Protein AF-A0A2H3ISK2-F1 (afdb_monomer)

Secondary structure (DSSP, 8-state):
----EEEEEEEEEES-GGG--TTPPPBSSSS-S-TTTTSSS-EEEEEEEEES-GGGS-SEEEEEEESS--TTS--TTTTT-SSEEEEEEE--TT--EEEEEEEEEEESS---SPPTT-SEE-S-TTTTS-SSEEEEEEEEEE-----------------SSTT-PPTT--------TTSHHHHS---

Foldseek 3Di:
DQQKAFLDKDKDWDPDPVPPDPQFAAEDPPPTAQLQPVFDATGMTIHTDMDSDLQSFFPDKEKDWAQDDDPVFDFSCHGRDDTTMGIDGHGDNPAQKGWRDKHKYKAQDADPDADPPFDDKYHFPCPPPDDITMIITTHIDGHPPPPPPDDDDDDDDDDPDPPDDDDPDDDDDPDPPVPVVVVPPDD

Radius of gyration: 24.5 Å; Cα contacts (8 Å, |Δi|>4): 334; chains: 1; bounding box: 69×45×55 Å

Mean predicted aligned error: 10.77 Å

Organism: Wolfiporia cocos (strain MD-104) (NCBI:txid742152)

Sequence (187 aa):
MKARFVSGIKVIYSNDARDRPREAVTEINDYGDDINKGFRGLHVWLVPQWTNNPRNAAVRFELAIQDVVNPAHWNLAKGAGGDFRYLFPMYNHGQTEKITNISLVRHLNEVSEVPTHYHGMTGDINKGRGGHHLYLIWTIEAVESSPLLYVSGFSVAYGTQPSHEPEGAVTEIHGNGDSINKLFNGK

Structure (mmCIF, N/CA/C/O backbone):
data_AF-A0A2H3ISK2-F1
#
_entry.id   AF-A0A2H3ISK2-F1
#
loop_
_atom_site.group_PDB
_atom_site.id
_atom_site.type_symbol
_atom_site.label_atom_id
_atom_site.label_alt_id
_atom_site.label_comp_id
_atom_site.label_asym_id
_atom_site.label_entity_id
_atom_site.label_seq_id
_atom_site.pdbx_PDB_ins_code
_atom_site.Cartn_x
_atom_site.Cartn_y
_atom_site.Cartn_z
_atom_site.occupancy
_atom_site.B_iso_or_equiv
_atom_site.auth_seq_id
_atom_site.auth_comp_id
_atom_site.auth_asym_id
_atom_site.auth_atom_id
_atom_site.pdbx_PDB_model_num
ATOM 1 N N . MET A 1 1 ? -20.323 8.199 14.500 1.00 44.22 1 MET A N 1
ATOM 2 C CA . MET A 1 1 ? -19.973 7.716 13.141 1.00 44.22 1 MET A CA 1
ATOM 3 C C . MET A 1 1 ? -19.683 6.224 13.235 1.00 44.22 1 MET A C 1
ATOM 5 O O . MET A 1 1 ? -19.117 5.827 14.242 1.00 44.22 1 MET A O 1
ATOM 9 N N . LYS A 1 2 ? -20.091 5.391 12.265 1.00 58.25 2 LYS A N 1
ATOM 10 C CA . LYS A 1 2 ? -19.655 3.980 12.241 1.00 58.25 2 LYS A CA 1
ATOM 11 C C . LYS A 1 2 ? -18.154 3.944 11.947 1.00 58.25 2 LYS A C 1
ATOM 13 O O . LYS A 1 2 ? -17.728 4.614 11.008 1.00 58.25 2 LYS A O 1
ATOM 18 N N . ALA A 1 3 ? -17.386 3.192 12.735 1.00 72.25 3 ALA A N 1
ATOM 19 C CA . ALA A 1 3 ? -15.976 2.953 12.448 1.00 72.25 3 ALA A CA 1
ATOM 20 C C . ALA A 1 3 ? -15.833 2.314 11.055 1.00 72.25 3 ALA A C 1
ATOM 22 O O . ALA A 1 3 ? -16.610 1.423 10.693 1.00 72.25 3 ALA A O 1
ATOM 23 N N . ARG A 1 4 ? -14.870 2.806 10.271 1.00 90.88 4 ARG A N 1
ATOM 24 C CA . ARG A 1 4 ? -14.596 2.360 8.903 1.00 90.88 4 ARG A CA 1
ATOM 25 C C . ARG A 1 4 ? -13.158 1.865 8.843 1.00 90.88 4 ARG A C 1
ATOM 27 O O . ARG A 1 4 ? -12.235 2.612 9.142 1.00 90.88 4 ARG A O 1
ATOM 34 N N . PHE A 1 5 ? -12.987 0.620 8.425 1.00 96.62 5 PHE A N 1
ATOM 35 C CA . PHE A 1 5 ? -11.697 -0.060 8.372 1.00 96.62 5 PHE A CA 1
ATOM 36 C C . PHE A 1 5 ? -11.316 -0.389 6.934 1.00 96.62 5 PHE A C 1
ATOM 38 O O . PHE A 1 5 ? -12.186 -0.572 6.076 1.00 96.62 5 PHE A O 1
ATOM 45 N N . VAL A 1 6 ? -10.022 -0.510 6.671 1.00 98.06 6 VAL A N 1
ATOM 46 C CA . VAL A 1 6 ? -9.510 -0.993 5.390 1.00 98.06 6 VAL A CA 1
ATOM 47 C C . VAL A 1 6 ? -9.704 -2.506 5.334 1.00 98.06 6 VAL A C 1
ATOM 49 O O . VAL A 1 6 ? -9.262 -3.234 6.219 1.00 98.06 6 VAL A O 1
ATOM 52 N N . SER A 1 7 ? -10.380 -2.995 4.298 1.00 97.88 7 SER A N 1
ATOM 53 C CA . SER A 1 7 ? -10.559 -4.430 4.040 1.00 97.88 7 SER A CA 1
ATOM 54 C C . SER A 1 7 ? -9.608 -4.965 2.981 1.00 97.88 7 SER A C 1
ATOM 56 O O . SER A 1 7 ? -9.400 -6.170 2.912 1.00 97.88 7 SER A O 1
ATOM 58 N N . GLY A 1 8 ? -9.037 -4.104 2.144 1.00 98.06 8 GLY A N 1
ATOM 59 C CA . GLY A 1 8 ? -8.203 -4.523 1.029 1.00 98.06 8 GLY A CA 1
ATOM 60 C C . GLY A 1 8 ? -7.791 -3.357 0.148 1.00 98.06 8 GLY A C 1
ATOM 61 O O . GLY A 1 8 ? -7.960 -2.192 0.512 1.00 98.06 8 GLY A O 1
ATOM 62 N N . ILE A 1 9 ? -7.246 -3.683 -1.020 1.00 98.19 9 ILE A N 1
ATOM 63 C CA . ILE A 1 9 ? -6.767 -2.715 -2.004 1.00 98.19 9 ILE A CA 1
ATOM 64 C C . ILE A 1 9 ? -7.212 -3.166 -3.392 1.00 98.19 9 ILE A C 1
ATOM 66 O O . ILE A 1 9 ? -7.021 -4.316 -3.784 1.00 98.19 9 ILE A O 1
ATOM 70 N N . LYS A 1 10 ? -7.760 -2.226 -4.158 1.00 98.25 10 LYS A N 1
ATOM 71 C CA . LYS A 1 10 ? -7.953 -2.355 -5.599 1.00 98.25 10 LYS A CA 1
ATOM 72 C C . LYS A 1 10 ? -6.750 -1.740 -6.313 1.00 98.25 10 LYS A C 1
ATOM 74 O O . LYS A 1 10 ? -6.344 -0.631 -5.983 1.00 98.25 10 LYS A O 1
ATOM 79 N N . VAL A 1 11 ? -6.211 -2.438 -7.306 1.00 98.50 11 VAL A N 1
ATOM 80 C CA . VAL A 1 11 ? -5.129 -1.925 -8.158 1.00 98.50 11 VAL A CA 1
ATOM 81 C C . VAL A 1 11 ? -5.729 -1.373 -9.447 1.00 98.50 11 VAL A C 1
ATOM 83 O O . VAL A 1 11 ? -6.578 -2.020 -10.061 1.00 98.50 11 VAL A O 1
ATOM 86 N N . ILE A 1 12 ? -5.302 -0.177 -9.845 1.00 98.50 12 ILE A N 1
ATOM 87 C CA . ILE A 1 12 ? -5.722 0.488 -11.081 1.00 98.50 12 ILE A CA 1
ATOM 88 C C . ILE A 1 12 ? -4.507 0.672 -11.983 1.00 98.50 12 ILE A C 1
ATOM 90 O O . ILE A 1 12 ? -3.454 1.101 -11.515 1.00 98.50 12 ILE A O 1
ATOM 94 N N . TYR A 1 13 ? -4.675 0.369 -13.270 1.00 98.50 13 TYR A N 1
ATOM 95 C CA . TYR A 1 13 ? -3.674 0.602 -14.306 1.00 98.50 13 TYR A CA 1
ATOM 96 C C . TYR A 1 13 ? -4.153 1.666 -15.290 1.00 98.50 13 TYR A C 1
ATOM 98 O O . TYR A 1 13 ? -5.317 1.631 -15.688 1.00 98.50 13 TYR A O 1
ATOM 106 N N . SER A 1 14 ? -3.255 2.538 -15.749 1.00 98.31 14 SER A N 1
ATOM 107 C CA . SER A 1 14 ? -3.504 3.378 -16.927 1.00 98.31 14 SER A CA 1
ATOM 108 C C . SER A 1 14 ? -2.235 3.626 -17.748 1.00 98.31 14 SER A C 1
ATOM 110 O O . SER A 1 14 ? -1.117 3.494 -17.256 1.00 98.31 14 SER A O 1
ATOM 112 N N . ASN A 1 15 ? -2.420 3.990 -19.017 1.00 97.88 15 ASN A N 1
ATOM 113 C CA . ASN A 1 15 ? -1.375 4.562 -19.865 1.00 97.88 15 ASN A CA 1
ATOM 114 C C . ASN A 1 15 ? -1.219 6.083 -19.672 1.00 97.88 15 ASN A C 1
ATOM 116 O O . ASN A 1 15 ? -0.279 6.654 -20.214 1.00 97.88 15 ASN A O 1
ATOM 120 N N . ASP A 1 16 ? -2.125 6.741 -18.942 1.00 97.44 16 ASP A N 1
ATOM 121 C CA . ASP A 1 16 ? -2.125 8.192 -18.740 1.00 97.44 16 ASP A CA 1
ATOM 122 C C . ASP A 1 16 ? -2.106 8.543 -17.246 1.00 97.44 16 ASP A C 1
ATOM 124 O O . ASP A 1 16 ? -2.974 8.123 -16.481 1.00 97.44 16 ASP A O 1
ATOM 128 N N . ALA A 1 17 ? -1.124 9.344 -16.826 1.00 96.19 17 ALA A N 1
ATOM 129 C CA . ALA A 1 17 ? -0.987 9.820 -15.450 1.00 96.19 17 ALA A CA 1
ATOM 130 C C . ALA A 1 17 ? -2.213 10.619 -14.967 1.00 96.19 17 ALA A C 1
ATOM 132 O O . ALA A 1 17 ? -2.473 10.689 -13.765 1.00 96.19 17 ALA A O 1
ATOM 133 N N . ARG A 1 18 ? -2.974 11.221 -15.891 1.00 97.00 18 ARG A N 1
ATOM 134 C CA . ARG A 1 18 ? -4.191 11.993 -15.595 1.00 97.00 18 ARG A CA 1
ATOM 135 C C . ARG A 1 18 ? -5.354 11.122 -15.125 1.00 97.00 18 ARG A C 1
ATOM 137 O O . ARG A 1 18 ? -6.271 11.649 -14.504 1.00 97.00 18 ARG A O 1
ATOM 144 N N . ASP A 1 19 ? -5.284 9.811 -15.345 1.00 97.62 19 ASP A N 1
ATOM 145 C CA . ASP A 1 19 ? -6.301 8.857 -14.894 1.00 97.62 19 ASP A CA 1
ATOM 146 C C . ASP A 1 19 ? -6.129 8.445 -13.425 1.00 97.62 19 ASP A C 1
ATOM 148 O O . ASP A 1 19 ? -6.847 7.564 -12.944 1.00 97.62 19 ASP A O 1
ATOM 152 N N . ARG A 1 20 ? -5.183 9.065 -12.700 1.00 97.94 20 ARG A N 1
ATOM 153 C CA . ARG A 1 20 ? -4.985 8.841 -11.266 1.00 97.94 20 ARG A CA 1
ATOM 154 C C . ARG A 1 20 ? -6.331 8.946 -10.528 1.00 97.94 20 ARG A C 1
ATOM 156 O O . ARG A 1 20 ? -6.907 10.038 -10.479 1.00 97.94 20 ARG A O 1
ATOM 163 N N . PRO A 1 21 ? -6.808 7.866 -9.879 1.00 98.19 21 PRO A N 1
ATOM 164 C CA . PRO A 1 21 ? -8.053 7.904 -9.121 1.00 98.19 21 PRO A CA 1
ATOM 165 C C . PRO A 1 21 ? -7.997 8.951 -8.008 1.00 98.19 21 PRO A C 1
ATOM 167 O O . PRO A 1 21 ? -6.980 9.099 -7.324 1.00 98.19 21 PRO A O 1
ATOM 170 N N . ARG A 1 22 ? -9.103 9.664 -7.779 1.00 97.56 22 ARG A N 1
ATOM 171 C CA . ARG A 1 22 ? -9.178 10.692 -6.728 1.00 97.56 22 ARG A CA 1
ATOM 172 C C . ARG A 1 22 ? -8.937 10.089 -5.344 1.00 97.56 22 ARG A C 1
ATOM 174 O O . ARG A 1 22 ? -8.306 10.709 -4.497 1.00 97.56 22 ARG A O 1
ATOM 181 N N . GLU A 1 23 ? -9.445 8.885 -5.146 1.00 97.19 23 GLU A N 1
ATOM 182 C CA . GLU A 1 23 ? -9.387 8.081 -3.932 1.00 97.19 23 GLU A CA 1
ATOM 183 C C . GLU A 1 23 ? -8.123 7.216 -3.815 1.00 97.19 23 GLU A C 1
ATOM 185 O O . GLU A 1 23 ? -8.059 6.362 -2.931 1.00 97.19 23 GLU A O 1
ATOM 190 N N . ALA A 1 24 ? -7.141 7.386 -4.707 1.00 98.44 24 ALA A N 1
ATOM 191 C CA . ALA A 1 24 ? -5.888 6.649 -4.626 1.00 98.44 24 ALA A CA 1
ATOM 192 C C . ALA A 1 24 ? -5.164 6.911 -3.294 1.00 98.44 24 ALA A C 1
ATOM 194 O O . ALA A 1 24 ? -5.196 8.023 -2.760 1.00 98.44 24 ALA A O 1
ATOM 195 N N . VAL A 1 25 ? -4.492 5.879 -2.782 1.00 98.56 25 VAL A N 1
ATOM 196 C CA . VAL A 1 25 ? -3.578 5.980 -1.642 1.00 98.56 25 VAL A CA 1
ATOM 197 C C . VAL A 1 25 ? -2.508 7.014 -1.969 1.00 98.56 25 VAL A C 1
ATOM 199 O O . VAL A 1 25 ? -1.848 6.913 -2.998 1.00 98.56 25 VAL A O 1
ATOM 202 N N . THR A 1 26 ? -2.337 7.993 -1.087 1.00 98.25 26 THR A N 1
ATOM 203 C CA . THR A 1 26 ? -1.373 9.080 -1.260 1.00 98.25 26 THR A CA 1
ATOM 204 C C . THR A 1 26 ? -0.013 8.725 -0.678 1.00 98.25 26 THR A C 1
ATOM 206 O O . THR A 1 26 ? 0.091 8.002 0.315 1.00 98.25 26 THR A O 1
ATOM 209 N N . GLU A 1 27 ? 1.029 9.279 -1.283 1.00 98.12 27 GLU A N 1
ATOM 210 C CA . GLU A 1 27 ? 2.401 9.218 -0.789 1.00 98.12 27 GLU A CA 1
ATOM 211 C C . GLU A 1 27 ? 2.693 10.449 0.084 1.00 98.12 27 GLU A C 1
ATOM 213 O O . GLU A 1 27 ? 2.233 11.543 -0.240 1.00 98.12 27 GLU A O 1
ATOM 218 N N . ILE A 1 28 ? 3.383 10.268 1.215 1.00 97.50 28 ILE A N 1
ATOM 219 C CA . ILE A 1 28 ? 3.476 11.304 2.262 1.00 97.50 28 ILE A CA 1
ATOM 220 C C . ILE A 1 28 ? 4.711 12.212 2.173 1.00 97.50 28 ILE A C 1
ATOM 222 O O . ILE A 1 28 ? 4.747 13.232 2.855 1.00 97.50 28 ILE A O 1
ATOM 226 N N . ASN A 1 29 ? 5.700 11.877 1.342 1.00 96.12 29 ASN A N 1
ATOM 227 C CA . ASN A 1 29 ? 6.945 12.635 1.178 1.00 96.12 29 ASN A CA 1
ATOM 228 C C . ASN A 1 29 ? 7.005 13.439 -0.136 1.00 96.12 29 ASN A C 1
ATOM 230 O O . ASN A 1 29 ? 8.079 13.901 -0.517 1.00 96.12 29 ASN A O 1
ATOM 234 N N . ASP A 1 30 ? 5.879 13.588 -0.840 1.00 95.31 30 ASP A N 1
ATOM 235 C CA . ASP A 1 30 ? 5.746 14.333 -2.104 1.00 95.31 30 ASP A CA 1
ATOM 236 C C . ASP A 1 30 ? 6.614 13.810 -3.274 1.00 95.31 30 ASP A C 1
ATOM 238 O O . ASP A 1 30 ? 6.835 14.471 -4.289 1.00 95.31 30 ASP A O 1
ATOM 242 N N . TYR A 1 31 ? 7.075 12.560 -3.199 1.00 96.69 31 TYR A N 1
ATOM 243 C CA . TYR A 1 31 ? 7.735 11.893 -4.322 1.00 96.69 31 TYR A CA 1
ATOM 244 C C . TYR A 1 31 ? 6.735 11.253 -5.288 1.00 96.69 31 TYR A C 1
ATOM 246 O O . TYR A 1 31 ? 7.105 10.931 -6.421 1.00 96.69 31 TYR A O 1
ATOM 254 N N . GLY A 1 32 ? 5.469 11.116 -4.898 1.00 97.00 32 GLY A N 1
ATOM 255 C CA . GLY A 1 32 ? 4.367 10.683 -5.754 1.00 97.00 32 GLY A CA 1
ATOM 256 C C . GLY A 1 32 ? 3.982 9.211 -5.595 1.00 97.00 32 GLY A C 1
ATOM 257 O O . GLY A 1 32 ? 4.798 8.345 -5.268 1.00 97.00 32 GLY A O 1
ATOM 258 N N . ASP A 1 33 ? 2.708 8.946 -5.871 1.00 98.06 33 ASP A N 1
ATOM 259 C CA . ASP A 1 33 ? 1.981 7.729 -5.494 1.00 98.06 33 ASP A CA 1
ATOM 260 C C . ASP A 1 33 ? 1.724 6.733 -6.632 1.00 98.06 33 ASP A C 1
ATOM 262 O O . ASP A 1 33 ? 1.196 5.647 -6.394 1.00 98.06 33 ASP A O 1
ATOM 266 N N . ASP A 1 34 ? 2.138 7.054 -7.858 1.00 98.50 34 ASP A N 1
ATOM 267 C CA . ASP A 1 34 ? 2.260 6.048 -8.910 1.00 98.50 34 ASP A CA 1
ATOM 268 C C . ASP A 1 34 ? 3.353 5.053 -8.503 1.00 98.50 34 ASP A C 1
ATOM 270 O O . ASP A 1 34 ? 4.529 5.412 -8.373 1.00 98.50 34 ASP A O 1
ATOM 274 N N . ILE A 1 35 ? 2.972 3.792 -8.293 1.00 98.25 35 ILE A N 1
ATOM 275 C CA . ILE A 1 35 ? 3.879 2.715 -7.883 1.00 98.25 35 ILE A CA 1
ATOM 276 C C . ILE A 1 35 ? 5.015 2.558 -8.902 1.00 98.25 35 ILE A C 1
ATOM 278 O O . ILE A 1 35 ? 6.167 2.344 -8.514 1.00 98.25 35 ILE A O 1
ATOM 282 N N . ASN A 1 36 ? 4.715 2.753 -10.189 1.00 97.88 36 ASN A N 1
ATOM 283 C CA . ASN A 1 36 ? 5.665 2.657 -11.291 1.00 97.88 36 ASN A CA 1
ATOM 284 C C . ASN A 1 36 ? 6.369 3.976 -11.638 1.00 97.88 36 ASN A C 1
ATOM 286 O O . ASN A 1 36 ? 7.128 4.013 -12.608 1.00 97.88 36 ASN A O 1
ATOM 290 N N . LYS A 1 37 ? 6.219 5.035 -10.834 1.00 97.06 37 LYS A N 1
ATOM 291 C CA . LYS A 1 37 ? 6.937 6.294 -11.061 1.00 97.06 37 LYS A CA 1
ATOM 292 C C . LYS A 1 37 ? 8.451 6.080 -11.127 1.00 97.06 37 LYS A C 1
ATOM 294 O O . LYS A 1 37 ? 9.035 5.454 -10.245 1.00 97.06 37 LYS A O 1
ATOM 299 N N . GLY A 1 38 ? 9.077 6.643 -12.161 1.00 95.00 38 GLY A N 1
ATOM 300 C CA . GLY A 1 38 ? 10.511 6.485 -12.437 1.00 95.00 38 GLY A CA 1
ATOM 301 C C . GLY A 1 38 ? 10.857 5.218 -13.224 1.00 95.00 38 GLY A C 1
ATOM 302 O O . GLY A 1 38 ? 12.018 5.004 -13.562 1.00 95.00 38 GLY A O 1
ATOM 303 N N . PHE A 1 39 ? 9.858 4.405 -13.565 1.00 94.88 39 PHE A N 1
ATOM 304 C CA . PHE A 1 39 ? 10.007 3.214 -14.387 1.00 94.88 39 PHE A CA 1
ATOM 305 C C . PHE A 1 39 ? 9.180 3.338 -15.671 1.00 94.88 39 PHE A C 1
ATOM 307 O O . PHE A 1 39 ? 8.352 4.233 -15.825 1.00 94.88 39 PHE A O 1
ATOM 314 N N . ARG A 1 40 ? 9.427 2.440 -16.628 1.00 91.75 40 ARG A N 1
ATOM 315 C CA . ARG A 1 40 ? 8.596 2.308 -17.835 1.00 91.75 40 ARG A CA 1
ATOM 316 C C . ARG A 1 40 ? 7.298 1.557 -17.499 1.00 91.75 40 ARG A C 1
ATOM 318 O O . ARG A 1 40 ? 7.172 1.005 -16.409 1.00 91.75 40 ARG A O 1
ATOM 325 N N . GLY A 1 41 ? 6.377 1.468 -18.456 1.00 94.75 41 GLY A N 1
ATOM 326 C CA . GLY A 1 41 ? 5.160 0.662 -18.331 1.00 94.75 41 GLY A CA 1
ATOM 327 C C . GLY A 1 41 ? 3.912 1.481 -18.035 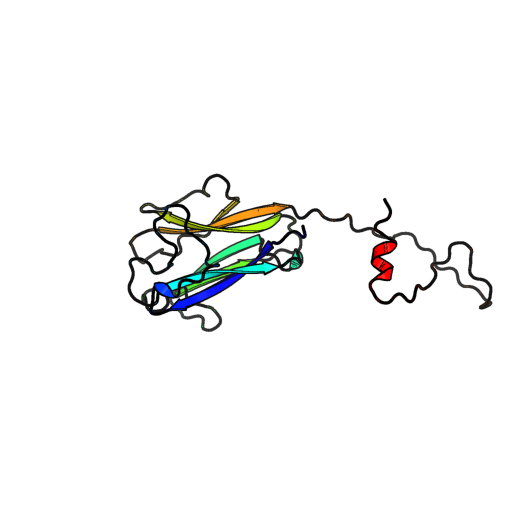1.00 94.75 41 GLY A C 1
ATOM 328 O O . GLY A 1 41 ? 3.848 2.657 -18.380 1.00 94.75 41 GLY A O 1
ATOM 329 N N . LEU A 1 42 ? 2.914 0.830 -17.433 1.00 98.19 42 LEU A N 1
ATOM 330 C CA . LEU A 1 42 ? 1.677 1.494 -17.031 1.00 98.19 42 LEU A CA 1
ATOM 331 C C . LEU A 1 42 ? 1.890 2.264 -15.731 1.00 98.19 42 LEU A C 1
ATOM 333 O O . LEU A 1 42 ? 2.653 1.821 -14.868 1.00 98.19 42 LEU A O 1
ATOM 337 N N . HIS A 1 43 ? 1.141 3.347 -15.567 1.00 98.56 43 HIS A N 1
ATOM 338 C CA . HIS A 1 43 ? 0.906 3.941 -14.262 1.00 98.56 43 HIS A CA 1
ATOM 339 C C . HIS A 1 43 ? 0.078 2.983 -13.411 1.00 98.56 43 HIS A C 1
ATOM 341 O O . HIS A 1 43 ? -0.863 2.352 -13.908 1.00 98.56 43 HIS A O 1
ATOM 347 N N . VAL A 1 44 ? 0.437 2.861 -12.137 1.00 98.62 44 VAL A N 1
ATOM 348 C CA . VAL A 1 44 ? -0.195 1.924 -11.209 1.00 98.62 44 VAL A CA 1
ATOM 349 C C . VAL A 1 44 ? -0.527 2.649 -9.916 1.00 98.62 44 VAL A C 1
ATOM 351 O O . VAL A 1 44 ? 0.368 3.156 -9.249 1.00 98.62 44 VAL A O 1
ATOM 354 N N . TRP A 1 45 ? -1.798 2.635 -9.521 1.00 98.81 45 TRP A N 1
ATOM 355 C CA . TRP A 1 45 ? -2.248 3.206 -8.250 1.00 98.81 45 TRP A CA 1
ATOM 356 C C . TRP A 1 45 ? -2.994 2.184 -7.407 1.00 98.81 45 TRP A C 1
ATOM 358 O O . TRP A 1 45 ? -3.637 1.262 -7.917 1.00 98.81 45 TRP A O 1
ATOM 368 N N . LEU A 1 46 ? -2.920 2.384 -6.096 1.00 98.81 46 LEU A N 1
ATOM 369 C CA . LEU A 1 46 ? -3.659 1.618 -5.103 1.00 98.81 46 LEU A CA 1
ATOM 370 C C . LEU A 1 46 ? -4.885 2.424 -4.682 1.00 98.81 46 LEU A C 1
ATOM 372 O O . LEU A 1 46 ? -4.767 3.610 -4.399 1.00 98.81 46 LEU A O 1
ATOM 376 N N . VAL A 1 47 ? -6.048 1.789 -4.606 1.00 98.62 47 VAL A N 1
ATOM 377 C CA . VAL A 1 47 ? -7.284 2.381 -4.084 1.00 98.62 47 VAL A CA 1
ATOM 378 C C . VAL A 1 47 ? -7.739 1.557 -2.877 1.00 98.62 47 VAL A C 1
ATOM 380 O O . VAL A 1 47 ? -7.972 0.353 -3.032 1.00 98.62 47 VAL A O 1
ATOM 383 N N . PRO A 1 48 ? -7.876 2.150 -1.677 1.00 98.19 48 PRO A N 1
ATOM 384 C CA . PRO A 1 48 ? -8.308 1.420 -0.495 1.00 98.19 48 PRO A CA 1
ATOM 385 C C . PRO A 1 48 ? -9.744 0.920 -0.663 1.00 98.19 48 PRO A C 1
ATOM 387 O O . PRO A 1 48 ? -10.649 1.658 -1.062 1.00 98.19 48 PRO A O 1
ATOM 390 N N . GLN A 1 49 ? -9.965 -0.338 -0.303 1.00 98.12 49 GLN A N 1
ATOM 391 C CA . GLN A 1 49 ? -11.293 -0.907 -0.120 1.00 98.12 49 GLN A CA 1
ATOM 392 C C . GLN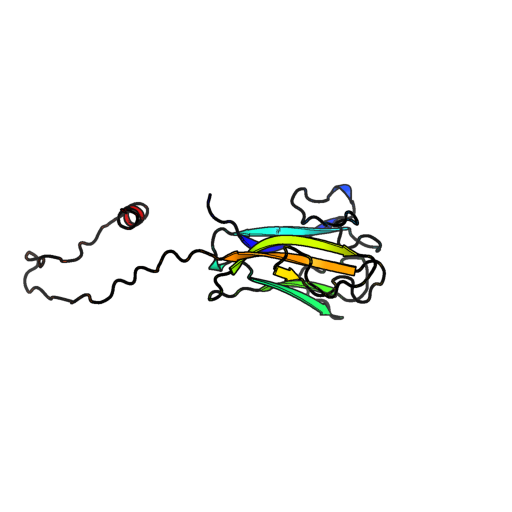 A 1 49 ? -11.644 -0.875 1.360 1.00 98.12 49 GLN A C 1
ATOM 394 O O . GLN A 1 49 ? -10.793 -1.094 2.220 1.00 98.12 49 GLN A O 1
ATOM 399 N N . TRP A 1 50 ? -12.909 -0.592 1.652 1.00 97.25 50 TRP A N 1
ATOM 400 C CA . TRP A 1 50 ? -13.348 -0.284 3.003 1.00 97.25 50 TRP A CA 1
ATOM 401 C C . TRP A 1 50 ? -14.497 -1.174 3.455 1.00 97.25 50 TRP A C 1
ATOM 403 O O . TRP A 1 50 ? -15.332 -1.592 2.655 1.00 97.25 50 TRP A O 1
ATOM 413 N N . THR A 1 51 ? -14.568 -1.402 4.761 1.00 95.38 51 THR A N 1
ATOM 414 C CA . THR A 1 51 ? -15.619 -2.166 5.427 1.00 95.38 51 THR A CA 1
ATOM 415 C C . THR A 1 51 ? -16.011 -1.499 6.741 1.00 95.38 51 THR A C 1
ATOM 417 O O . THR A 1 51 ? -15.188 -0.878 7.407 1.00 95.38 51 THR A O 1
ATOM 420 N N . ASN A 1 52 ? -17.266 -1.683 7.142 1.00 93.12 52 ASN A N 1
ATOM 421 C CA . ASN A 1 52 ? -17.733 -1.350 8.492 1.00 93.12 52 ASN A CA 1
ATOM 422 C C . ASN A 1 52 ? -17.861 -2.602 9.377 1.00 93.12 52 ASN A C 1
ATOM 424 O O . ASN A 1 52 ? -18.252 -2.496 10.533 1.00 93.12 52 ASN A O 1
ATOM 428 N N . ASN A 1 53 ? -17.587 -3.793 8.829 1.00 91.19 53 ASN A N 1
ATOM 429 C CA . ASN A 1 53 ? -17.529 -5.044 9.577 1.00 91.19 53 ASN A CA 1
ATOM 430 C C . ASN A 1 53 ? -16.067 -5.327 9.971 1.00 91.19 53 ASN A C 1
ATOM 432 O O . ASN A 1 53 ? -15.277 -5.656 9.078 1.00 91.19 53 ASN A O 1
ATOM 436 N N . PRO A 1 54 ? -15.715 -5.266 11.270 1.00 91.88 54 PRO A N 1
ATOM 437 C CA . PRO A 1 54 ? -14.364 -5.543 11.756 1.00 91.88 54 PRO A CA 1
ATOM 438 C C . PRO A 1 54 ? -13.825 -6.929 11.391 1.00 91.88 54 PRO A C 1
ATOM 440 O O . PRO A 1 54 ? -12.615 -7.106 11.280 1.00 91.88 54 PRO A O 1
ATOM 443 N N . ARG A 1 55 ? -14.697 -7.927 11.185 1.00 91.31 55 ARG A N 1
ATOM 444 C CA . ARG A 1 55 ? -14.273 -9.282 10.788 1.00 91.31 55 ARG A CA 1
ATOM 445 C C . ARG A 1 55 ? -13.693 -9.322 9.376 1.00 91.31 55 ARG A C 1
ATOM 447 O O . ARG A 1 55 ? -12.831 -10.143 9.104 1.00 91.31 55 ARG A O 1
ATOM 454 N N . ASN A 1 56 ? -14.124 -8.402 8.516 1.00 94.31 56 ASN A N 1
ATOM 455 C CA . ASN A 1 56 ? -13.644 -8.282 7.140 1.00 94.31 56 ASN A CA 1
ATOM 456 C C . ASN A 1 56 ? -12.506 -7.256 7.013 1.00 94.31 56 ASN A C 1
ATOM 458 O O . ASN A 1 56 ? -12.118 -6.908 5.900 1.00 94.31 56 ASN A O 1
ATOM 462 N N . ALA A 1 57 ? -12.039 -6.688 8.127 1.00 96.62 57 ALA A N 1
ATOM 463 C CA . ALA A 1 57 ? -11.004 -5.668 8.128 1.00 96.62 57 ALA A CA 1
ATOM 464 C C . ALA A 1 57 ? -9.611 -6.305 8.172 1.00 96.62 57 ALA A C 1
ATOM 466 O O . ALA A 1 57 ? -9.370 -7.263 8.914 1.00 96.62 57 ALA A O 1
ATOM 467 N N . ALA A 1 58 ? -8.700 -5.755 7.376 1.00 98.06 58 ALA A N 1
ATOM 468 C CA . ALA A 1 58 ? -7.312 -6.172 7.349 1.00 98.06 58 ALA A CA 1
ATOM 469 C C . ALA A 1 58 ? -6.604 -5.773 8.653 1.00 98.06 58 ALA A C 1
ATOM 471 O O . ALA A 1 58 ? -6.922 -4.757 9.279 1.00 98.06 58 ALA A O 1
ATOM 472 N N . VAL A 1 59 ? -5.630 -6.588 9.053 1.00 98.06 59 VAL A N 1
ATOM 473 C CA . VAL A 1 59 ? -4.771 -6.349 10.226 1.00 98.06 59 VAL A CA 1
ATOM 474 C C . VAL A 1 59 ? -3.332 -6.002 9.838 1.00 98.06 59 VAL A C 1
ATOM 476 O O . VAL A 1 59 ? -2.624 -5.363 10.607 1.00 98.06 59 VAL A O 1
ATOM 479 N N . ARG A 1 60 ? -2.901 -6.406 8.639 1.00 98.19 60 ARG A N 1
ATOM 480 C CA . ARG A 1 60 ? -1.624 -6.044 8.002 1.00 98.19 60 ARG A CA 1
ATOM 481 C C . ARG A 1 60 ? -1.701 -6.320 6.503 1.00 98.19 60 ARG A C 1
ATOM 483 O O . ARG A 1 60 ? -2.624 -7.001 6.053 1.00 98.19 60 ARG A O 1
ATOM 490 N N . PHE A 1 61 ? -0.712 -5.840 5.758 1.00 98.69 61 PHE A N 1
ATOM 491 C CA . PHE A 1 61 ? -0.494 -6.224 4.365 1.00 98.69 61 PHE A CA 1
ATOM 492 C C . PHE A 1 61 ? 0.812 -7.007 4.216 1.00 98.69 61 PHE A C 1
ATOM 494 O O . PHE A 1 61 ? 1.821 -6.653 4.823 1.00 98.69 61 PHE A O 1
ATOM 501 N N . GLU A 1 62 ? 0.798 -8.057 3.399 1.00 98.44 62 GLU A N 1
ATOM 502 C CA . GLU A 1 62 ? 2.000 -8.785 2.984 1.00 98.44 62 GLU A CA 1
ATOM 503 C C . GLU A 1 62 ? 2.383 -8.435 1.549 1.00 98.44 62 GLU A C 1
ATOM 505 O O . GLU A 1 62 ? 1.522 -8.306 0.680 1.00 98.44 62 GLU A O 1
ATOM 510 N N . LEU A 1 63 ? 3.687 -8.308 1.306 1.00 98.69 63 LEU A N 1
ATOM 511 C CA . LEU A 1 63 ? 4.267 -8.125 -0.019 1.00 98.69 63 LEU A CA 1
ATOM 512 C C . LEU A 1 63 ? 4.882 -9.447 -0.477 1.00 98.69 63 LEU A C 1
ATOM 514 O O . LEU A 1 63 ? 5.776 -9.968 0.188 1.00 98.69 63 LEU A O 1
ATOM 518 N N . ALA A 1 64 ? 4.458 -9.941 -1.638 1.00 98.50 64 ALA A N 1
ATOM 519 C CA . ALA A 1 64 ? 5.157 -11.011 -2.341 1.00 98.50 64 ALA A CA 1
ATOM 520 C C . ALA A 1 64 ? 5.857 -10.446 -3.575 1.00 98.50 64 ALA A C 1
ATOM 522 O O . ALA A 1 64 ? 5.249 -9.683 -4.328 1.00 98.50 64 ALA A O 1
ATOM 523 N N . ILE A 1 65 ? 7.108 -10.853 -3.790 1.00 98.50 65 ILE A N 1
ATOM 524 C CA . ILE A 1 65 ? 7.881 -10.611 -5.012 1.00 98.50 65 ILE A CA 1
ATOM 525 C C . ILE A 1 65 ? 8.320 -11.979 -5.533 1.00 98.50 65 ILE A C 1
ATOM 527 O O . ILE A 1 65 ? 8.859 -12.774 -4.765 1.00 98.50 65 ILE A O 1
ATOM 531 N N . GLN A 1 66 ? 8.041 -12.269 -6.802 1.00 98.00 66 GLN A N 1
ATOM 532 C CA . GLN A 1 66 ? 8.256 -13.585 -7.406 1.00 98.00 66 GLN A CA 1
ATOM 533 C C . GLN A 1 66 ? 8.520 -13.481 -8.913 1.00 98.00 66 GLN A C 1
ATOM 535 O O . GLN A 1 66 ? 7.995 -12.598 -9.589 1.00 98.00 66 GLN A O 1
ATOM 540 N N . ASP A 1 67 ? 9.289 -14.420 -9.447 1.00 97.38 67 ASP A N 1
ATOM 541 C CA . ASP A 1 67 ? 9.663 -14.525 -10.863 1.00 97.38 67 ASP A CA 1
ATOM 542 C C . ASP A 1 67 ? 8.570 -15.174 -11.734 1.00 97.38 67 ASP A C 1
ATOM 544 O O . ASP A 1 67 ? 8.506 -14.950 -12.943 1.00 97.38 67 ASP A O 1
ATOM 548 N N . VAL A 1 68 ? 7.659 -15.936 -11.125 1.00 97.38 68 VAL A N 1
ATOM 549 C CA . VAL A 1 68 ? 6.507 -16.548 -11.799 1.00 97.38 68 VAL A CA 1
ATOM 550 C C . VAL A 1 68 ? 5.268 -15.662 -11.676 1.00 97.38 68 VAL A C 1
ATOM 552 O O . VAL A 1 68 ? 4.915 -15.197 -10.593 1.00 97.38 68 VAL A O 1
ATOM 555 N N . VAL A 1 69 ? 4.546 -15.449 -12.777 1.00 96.88 69 VAL A N 1
ATOM 556 C CA . VAL A 1 69 ? 3.283 -14.696 -12.761 1.00 96.88 69 VAL A CA 1
ATOM 557 C C . VAL A 1 69 ? 2.201 -15.430 -11.961 1.00 96.88 69 VAL A C 1
ATOM 559 O O . VAL A 1 69 ? 2.017 -16.636 -12.102 1.00 96.88 69 VAL A O 1
ATOM 562 N N . ASN A 1 70 ? 1.430 -14.687 -11.168 1.00 96.62 70 ASN A N 1
ATOM 563 C CA . ASN A 1 70 ? 0.205 -15.167 -10.548 1.00 96.62 70 ASN A CA 1
ATOM 564 C C . ASN A 1 70 ? -0.989 -14.444 -11.196 1.00 96.62 70 ASN A C 1
ATOM 566 O O . ASN A 1 70 ? -1.244 -13.279 -10.880 1.00 96.62 70 ASN A O 1
ATOM 570 N N . PRO A 1 71 ? -1.729 -15.101 -12.106 1.00 95.06 71 PRO A N 1
ATOM 571 C CA . PRO A 1 71 ? -2.825 -14.467 -12.833 1.00 95.06 71 PRO A CA 1
ATOM 572 C C . PRO A 1 71 ? -4.042 -14.151 -11.949 1.00 95.06 71 PRO A C 1
ATOM 574 O O . PRO A 1 71 ? -4.907 -13.390 -12.374 1.00 95.06 71 PRO A O 1
ATOM 577 N N . ALA A 1 72 ? -4.119 -14.700 -10.731 1.00 96.25 72 ALA A N 1
ATOM 578 C CA . ALA A 1 72 ? -5.198 -14.407 -9.789 1.00 96.25 72 ALA A CA 1
ATOM 579 C C . ALA A 1 72 ? -5.040 -13.039 -9.100 1.00 96.25 72 ALA A C 1
ATOM 581 O O . ALA A 1 72 ? -5.957 -12.592 -8.406 1.00 96.25 72 ALA A O 1
ATOM 582 N N . HIS A 1 73 ? -3.890 -12.373 -9.260 1.00 96.56 73 HIS A N 1
ATOM 583 C CA . HIS A 1 73 ? -3.570 -11.141 -8.548 1.00 96.56 73 HIS A CA 1
ATOM 584 C C . HIS A 1 73 ? -3.048 -10.041 -9.471 1.00 96.56 73 HIS A C 1
ATOM 586 O O . HIS A 1 73 ? -2.490 -10.267 -10.544 1.00 96.56 73 HIS A O 1
ATOM 592 N N . TRP A 1 74 ? -3.235 -8.803 -9.022 1.00 97.81 74 TRP A N 1
ATOM 593 C CA . TRP A 1 74 ? -2.856 -7.615 -9.770 1.00 97.81 74 TRP A CA 1
ATOM 594 C C . TRP A 1 74 ? -1.376 -7.300 -9.554 1.00 97.81 74 TRP A C 1
ATOM 596 O O . TRP A 1 74 ? -0.978 -6.857 -8.480 1.00 97.81 74 TRP A O 1
ATOM 606 N N . ASN A 1 75 ? -0.558 -7.518 -10.585 1.00 98.19 75 ASN A N 1
ATOM 607 C CA . ASN A 1 75 ? 0.868 -7.195 -10.557 1.00 98.19 75 ASN A CA 1
ATOM 608 C C . ASN A 1 75 ? 1.092 -5.679 -10.424 1.00 98.19 75 ASN A C 1
ATOM 610 O O . ASN A 1 75 ? 0.696 -4.915 -11.307 1.00 98.19 75 ASN A O 1
ATOM 614 N N . LEU A 1 76 ? 1.791 -5.239 -9.381 1.00 98.31 76 LEU A N 1
ATOM 615 C CA . LEU A 1 76 ? 2.100 -3.820 -9.181 1.00 98.31 76 LEU A CA 1
ATOM 616 C C . LEU A 1 76 ? 3.188 -3.287 -10.125 1.00 98.31 76 LEU A C 1
ATOM 618 O O . LEU A 1 76 ? 3.372 -2.082 -10.230 1.00 98.31 76 LEU A O 1
ATOM 622 N N . ALA A 1 77 ? 3.884 -4.170 -10.844 1.00 97.75 77 ALA A N 1
ATOM 623 C CA . ALA A 1 77 ? 4.915 -3.834 -11.825 1.00 97.75 77 ALA A CA 1
ATOM 624 C C . ALA A 1 77 ? 4.417 -3.913 -13.276 1.00 97.75 77 ALA A C 1
ATOM 626 O O . ALA A 1 77 ? 5.198 -4.155 -14.200 1.00 97.75 77 ALA A O 1
ATOM 627 N N . LYS A 1 78 ? 3.104 -3.791 -13.505 1.00 98.00 78 LYS A N 1
ATOM 628 C CA . LYS A 1 78 ? 2.501 -4.035 -14.822 1.00 98.00 78 LYS A CA 1
ATOM 629 C C . LYS A 1 78 ? 3.148 -3.162 -15.909 1.00 98.00 78 LYS A C 1
ATOM 631 O O . LYS A 1 78 ? 3.084 -1.939 -15.872 1.00 98.00 78 LYS A O 1
ATOM 636 N N . GLY A 1 79 ? 3.763 -3.817 -16.894 1.00 96.25 79 GLY A N 1
ATOM 637 C CA . GLY A 1 79 ? 4.435 -3.161 -18.021 1.00 96.25 79 GLY A CA 1
ATOM 638 C C . GLY A 1 79 ? 5.835 -2.609 -17.721 1.00 96.25 79 GLY A C 1
ATOM 639 O O . GLY A 1 79 ? 6.500 -2.168 -18.652 1.00 96.25 79 GLY A O 1
ATOM 640 N N . ALA A 1 80 ? 6.301 -2.649 -16.469 1.00 95.31 80 ALA A N 1
ATOM 641 C CA . ALA A 1 80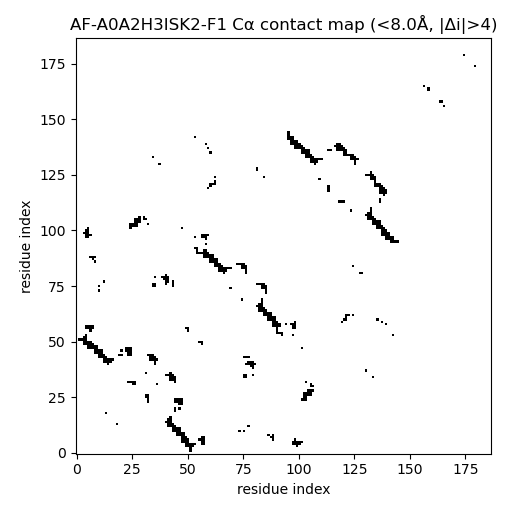 ? 7.617 -2.134 -16.083 1.00 95.31 80 ALA A CA 1
ATOM 642 C C . ALA A 1 80 ? 8.757 -3.157 -16.228 1.00 95.31 80 ALA A C 1
ATOM 644 O O . ALA A 1 80 ? 9.925 -2.774 -16.200 1.00 95.31 80 ALA A O 1
ATOM 645 N N . GLY A 1 81 ? 8.423 -4.441 -16.393 1.00 92.31 81 GLY A N 1
ATOM 646 C CA . GLY A 1 81 ? 9.388 -5.544 -16.387 1.00 92.31 81 GLY A CA 1
ATOM 647 C C . GLY A 1 81 ? 9.882 -5.912 -14.979 1.00 92.31 81 GLY A C 1
ATOM 648 O O . GLY A 1 81 ? 9.449 -5.332 -13.980 1.00 92.31 81 GLY A O 1
ATOM 649 N N . GLY A 1 82 ? 10.789 -6.891 -14.915 1.00 93.38 82 GLY A N 1
ATOM 650 C CA . GLY A 1 82 ? 11.286 -7.479 -13.663 1.00 93.38 82 GLY A CA 1
ATOM 651 C C . GLY A 1 82 ? 10.275 -8.404 -12.977 1.00 93.38 82 GLY A C 1
ATOM 652 O O . GLY A 1 82 ? 9.237 -8.735 -13.555 1.00 93.38 82 GLY A O 1
ATOM 653 N N . ASP A 1 83 ? 10.583 -8.796 -11.739 1.00 98.00 83 ASP A N 1
ATOM 654 C CA . ASP A 1 83 ? 9.764 -9.724 -10.951 1.00 98.00 83 ASP A CA 1
ATOM 655 C C . ASP A 1 83 ? 8.346 -9.199 -10.718 1.00 98.00 83 ASP A C 1
ATOM 657 O O . ASP A 1 83 ? 8.103 -8.001 -10.537 1.00 98.00 83 ASP A O 1
ATOM 661 N N . PHE A 1 84 ? 7.381 -10.102 -10.671 1.00 98.50 84 PHE A N 1
ATOM 662 C CA . PHE A 1 84 ? 6.008 -9.765 -10.340 1.00 98.50 84 PHE A CA 1
ATOM 663 C C . PHE A 1 84 ? 5.874 -9.479 -8.853 1.00 98.50 84 PHE A C 1
ATOM 665 O O . PHE A 1 84 ? 6.554 -10.092 -8.032 1.00 98.50 84 PHE A O 1
ATOM 672 N N . ARG A 1 85 ? 4.963 -8.575 -8.490 1.00 98.50 85 ARG A N 1
ATOM 673 C CA . ARG A 1 85 ? 4.695 -8.315 -7.077 1.00 98.50 85 ARG A CA 1
ATOM 674 C C . ARG A 1 85 ? 3.264 -7.966 -6.762 1.00 98.50 85 ARG A C 1
ATOM 676 O O . ARG A 1 85 ? 2.567 -7.349 -7.569 1.00 98.50 85 ARG A O 1
ATOM 683 N N . TYR A 1 86 ? 2.872 -8.350 -5.560 1.00 98.69 86 TYR A N 1
ATOM 684 C CA . TYR A 1 86 ? 1.488 -8.381 -5.125 1.00 98.69 86 TYR A CA 1
ATOM 685 C C . TYR A 1 86 ? 1.396 -7.961 -3.662 1.00 98.69 86 TYR A C 1
ATOM 687 O O . TYR A 1 86 ? 2.290 -8.261 -2.870 1.00 98.69 86 TYR A O 1
ATOM 695 N N . LEU A 1 87 ? 0.303 -7.281 -3.320 1.00 98.56 87 LEU A N 1
ATOM 696 C CA . LEU A 1 87 ? -0.047 -6.947 -1.945 1.00 98.56 87 LEU A CA 1
ATOM 697 C C . LEU A 1 87 ? -1.250 -7.775 -1.509 1.00 98.56 87 LEU A C 1
ATOM 699 O O . LEU A 1 87 ? -2.270 -7.803 -2.199 1.00 98.56 87 LEU A O 1
ATOM 703 N N . PHE A 1 88 ? -1.133 -8.397 -0.343 1.00 98.25 88 PHE A N 1
ATOM 704 C CA . PHE A 1 88 ? -2.159 -9.250 0.239 1.00 98.25 88 PHE A CA 1
ATOM 705 C C . PHE A 1 88 ? -2.688 -8.638 1.531 1.00 98.25 88 PHE A C 1
ATOM 707 O O . PHE A 1 88 ? -1.908 -8.470 2.470 1.00 98.25 88 PHE A O 1
ATOM 714 N N . PRO A 1 89 ? -3.986 -8.299 1.619 1.00 98.19 89 PRO A N 1
ATOM 715 C CA . PRO A 1 89 ? -4.588 -8.001 2.907 1.00 98.19 89 PRO A CA 1
ATOM 716 C C . PRO A 1 89 ? -4.638 -9.277 3.746 1.00 98.19 89 PRO A C 1
ATOM 718 O O . PRO A 1 89 ? -5.137 -10.311 3.302 1.00 98.19 89 PRO A O 1
ATOM 721 N N . MET A 1 90 ? -4.144 -9.189 4.975 1.00 98.19 90 MET A N 1
ATOM 722 C CA . MET A 1 90 ? -4.197 -10.284 5.935 1.00 98.19 90 MET A CA 1
ATOM 723 C C . MET A 1 90 ? -5.307 -10.031 6.943 1.00 98.19 90 MET A C 1
ATOM 725 O O . MET A 1 90 ? -5.476 -8.907 7.421 1.00 98.19 90 MET A O 1
ATOM 729 N N . TYR A 1 91 ? -6.022 -11.089 7.312 1.00 95.94 91 TYR A N 1
ATOM 730 C CA . TYR A 1 91 ? -7.153 -11.027 8.231 1.00 95.94 91 TYR A CA 1
ATOM 731 C C . TYR A 1 91 ? -6.882 -11.880 9.466 1.00 95.94 91 TYR A C 1
ATOM 733 O O . TYR A 1 91 ? -6.360 -12.989 9.373 1.00 95.94 91 TYR A O 1
ATOM 741 N N . ASN A 1 92 ? -7.277 -11.373 10.631 1.00 92.69 92 ASN A N 1
ATOM 742 C CA . ASN A 1 92 ? -7.288 -12.133 11.874 1.00 92.69 92 ASN A CA 1
ATOM 743 C C . ASN A 1 92 ? -8.538 -11.755 12.671 1.00 92.69 92 ASN A C 1
ATOM 745 O O . ASN A 1 92 ? -8.657 -10.626 13.148 1.00 92.69 92 ASN A O 1
ATOM 749 N N . HIS A 1 93 ? -9.481 -12.689 12.800 1.00 86.62 93 HIS A N 1
ATOM 750 C CA . HIS A 1 93 ? -10.760 -12.437 13.469 1.00 86.62 93 HIS A CA 1
ATOM 751 C C . HIS A 1 93 ? -10.622 -12.250 14.988 1.00 86.62 93 HIS A C 1
ATOM 753 O O . HIS A 1 93 ? -11.502 -11.640 15.586 1.00 86.62 93 HIS A O 1
ATOM 759 N N . GLY A 1 94 ? -9.552 -12.769 15.601 1.00 85.94 94 GLY A N 1
ATOM 760 C CA . GLY A 1 94 ? -9.297 -12.637 17.039 1.00 85.94 94 GLY A CA 1
ATOM 761 C C . GLY A 1 94 ? -8.561 -11.352 17.425 1.00 85.94 94 GLY A C 1
ATOM 762 O O . GLY A 1 94 ? -8.595 -10.955 18.583 1.00 85.94 94 GLY A O 1
ATOM 763 N N . GLN A 1 95 ? -7.912 -10.685 16.468 1.00 90.44 95 GLN A N 1
ATOM 764 C CA . GLN A 1 95 ? -7.221 -9.422 16.718 1.00 90.44 95 GLN A CA 1
ATOM 765 C C . GLN A 1 95 ? -8.235 -8.279 16.805 1.00 90.44 95 GLN A C 1
ATOM 767 O O . GLN A 1 95 ? -9.101 -8.158 15.938 1.00 90.44 95 GLN A O 1
ATOM 772 N N . THR A 1 96 ? -8.132 -7.437 17.827 1.00 91.19 96 THR A N 1
ATOM 773 C CA . THR A 1 96 ? -9.045 -6.303 18.036 1.00 91.19 96 THR A CA 1
ATOM 774 C C . THR A 1 96 ? -8.615 -5.069 17.256 1.00 91.19 96 THR A C 1
ATOM 776 O O . THR A 1 96 ? -9.464 -4.302 16.825 1.00 91.19 96 THR A O 1
ATOM 779 N N . GLU A 1 97 ? -7.323 -4.897 17.004 1.00 94.81 97 GLU A N 1
ATOM 780 C CA . GLU A 1 97 ? -6.804 -3.780 16.221 1.00 94.81 97 GLU A CA 1
ATOM 781 C C . GLU A 1 97 ? -6.995 -4.016 14.722 1.00 94.81 97 GLU A C 1
ATOM 783 O O . GLU A 1 97 ? -6.647 -5.081 14.197 1.00 94.81 97 GLU A O 1
ATOM 788 N N . LYS A 1 98 ? -7.558 -3.023 14.031 1.00 96.62 98 LYS A N 1
ATOM 789 C CA . LYS A 1 98 ? -7.848 -3.064 12.593 1.00 96.62 98 LYS A CA 1
ATOM 790 C C . LYS A 1 98 ? -7.265 -1.861 11.891 1.00 96.62 98 LYS A C 1
ATOM 792 O O . LYS A 1 98 ? -7.232 -0.774 12.458 1.00 96.62 98 LYS A O 1
ATOM 797 N N . ILE A 1 99 ? -6.859 -2.054 10.639 1.00 98.25 99 ILE A N 1
ATOM 798 C CA . ILE A 1 99 ? -6.327 -0.965 9.825 1.00 98.25 99 ILE A CA 1
ATOM 799 C C . ILE A 1 99 ? -7.420 0.070 9.562 1.00 98.25 99 ILE A C 1
ATOM 801 O O . ILE A 1 99 ? -8.485 -0.261 9.036 1.00 98.25 99 ILE A O 1
ATOM 805 N N . THR A 1 100 ? -7.132 1.330 9.877 1.00 97.25 100 THR A N 1
ATOM 806 C CA . THR A 1 100 ? -8.033 2.474 9.662 1.00 97.25 100 THR A CA 1
ATOM 807 C C . THR A 1 100 ? -7.550 3.416 8.576 1.00 97.25 100 THR A C 1
ATOM 809 O O . THR A 1 100 ? -8.356 4.123 7.975 1.00 97.25 100 THR A O 1
ATOM 812 N N . ASN A 1 101 ? -6.255 3.405 8.269 1.00 97.69 101 ASN A N 1
ATOM 813 C CA . ASN A 1 101 ? -5.690 4.213 7.202 1.00 97.69 101 ASN A CA 1
ATOM 814 C C . ASN A 1 101 ? -4.486 3.509 6.572 1.00 97.69 101 ASN A C 1
ATOM 816 O O . ASN A 1 101 ? -3.784 2.751 7.242 1.00 97.69 101 ASN A O 1
ATOM 820 N N . ILE A 1 102 ? -4.257 3.778 5.289 1.00 98.56 102 ILE A N 1
ATOM 821 C CA . ILE A 1 102 ? -3.073 3.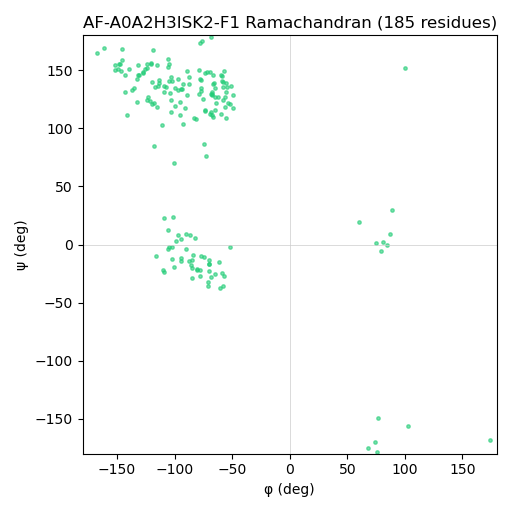351 4.551 1.00 98.56 102 ILE A CA 1
ATOM 822 C C . ILE A 1 102 ? -2.488 4.536 3.787 1.00 98.56 102 ILE A C 1
ATOM 824 O O . ILE A 1 102 ? -3.210 5.405 3.302 1.00 98.56 102 ILE A O 1
ATOM 828 N N . SER A 1 103 ? -1.171 4.570 3.659 1.00 98.69 103 SER A N 1
ATOM 829 C CA . SER A 1 103 ? -0.445 5.575 2.882 1.00 98.69 103 SER A CA 1
ATOM 830 C C . SER A 1 103 ? 0.789 4.944 2.245 1.00 98.69 103 SER A C 1
ATOM 832 O O . SER A 1 103 ? 1.153 3.811 2.568 1.00 98.69 103 SER A O 1
ATOM 834 N N . LEU A 1 104 ? 1.418 5.653 1.316 1.00 98.75 104 LEU A N 1
ATOM 835 C CA . LEU A 1 104 ? 2.703 5.264 0.748 1.00 98.75 104 LEU A CA 1
ATOM 836 C C . LEU A 1 104 ? 3.81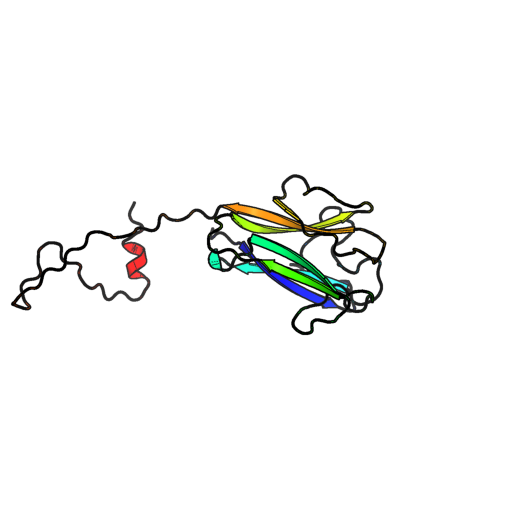9 6.114 1.355 1.00 98.75 104 LEU A C 1
ATOM 838 O O . LEU A 1 104 ? 3.646 7.310 1.583 1.00 98.75 104 LEU A O 1
ATOM 842 N N . VAL A 1 105 ? 4.978 5.500 1.561 1.00 98.25 105 VAL A N 1
ATOM 843 C CA . VAL A 1 105 ? 6.236 6.210 1.803 1.00 98.25 105 VAL A CA 1
ATOM 844 C C . VAL A 1 105 ? 7.192 5.870 0.694 1.00 98.25 105 VAL A C 1
ATOM 846 O O . VAL A 1 105 ? 7.522 4.701 0.485 1.00 98.25 105 VAL A O 1
ATOM 849 N N . ARG A 1 106 ? 7.644 6.904 -0.007 1.00 98.31 106 ARG A N 1
ATOM 850 C CA . ARG A 1 106 ? 8.686 6.805 -1.017 1.00 98.31 106 ARG A CA 1
ATOM 851 C C . ARG A 1 106 ? 9.910 7.576 -0.550 1.00 98.31 106 ARG A C 1
ATOM 853 O O . ARG A 1 106 ? 9.794 8.679 -0.018 1.00 98.31 106 ARG A O 1
ATOM 860 N N . HIS A 1 107 ? 11.086 6.990 -0.732 1.00 96.94 107 HIS A N 1
ATOM 861 C CA . HIS A 1 107 ? 12.328 7.587 -0.256 1.00 96.94 107 HIS A CA 1
ATOM 862 C C . HIS A 1 107 ? 13.531 7.168 -1.113 1.00 96.94 107 HIS A C 1
ATOM 864 O O . HIS A 1 107 ? 13.509 6.123 -1.763 1.00 96.94 107 HIS A O 1
ATOM 870 N N . LEU A 1 108 ? 14.576 8.001 -1.139 1.00 95.94 108 LEU A N 1
ATOM 871 C CA . LEU A 1 108 ? 15.813 7.729 -1.887 1.00 95.94 108 LEU A CA 1
ATOM 872 C C . LEU A 1 108 ? 16.642 6.604 -1.260 1.00 95.94 108 LEU A C 1
ATOM 874 O O . LEU A 1 108 ? 17.254 5.822 -1.975 1.00 95.94 108 LEU A O 1
ATOM 878 N N . ASN A 1 109 ? 16.634 6.536 0.068 1.00 96.00 109 ASN A N 1
ATOM 879 C CA . ASN A 1 109 ? 17.304 5.503 0.854 1.00 96.00 109 ASN A CA 1
ATOM 880 C C . ASN A 1 109 ? 16.282 4.506 1.399 1.00 96.00 109 ASN A C 1
ATOM 882 O O . ASN A 1 109 ? 15.120 4.871 1.600 1.00 96.00 109 ASN A O 1
ATOM 886 N N . GLU A 1 110 ? 16.737 3.288 1.679 1.00 95.75 110 GLU A N 1
ATOM 887 C CA . GLU A 1 110 ? 15.933 2.259 2.331 1.00 95.75 110 GLU A CA 1
ATOM 888 C C . GLU A 1 110 ? 15.371 2.770 3.666 1.00 95.75 110 GLU A C 1
ATOM 890 O O . GLU A 1 110 ? 16.050 3.463 4.427 1.00 95.75 110 GLU A O 1
ATOM 895 N N . VAL A 1 111 ? 14.114 2.431 3.936 1.00 94.62 111 VAL A N 1
ATOM 896 C CA . VAL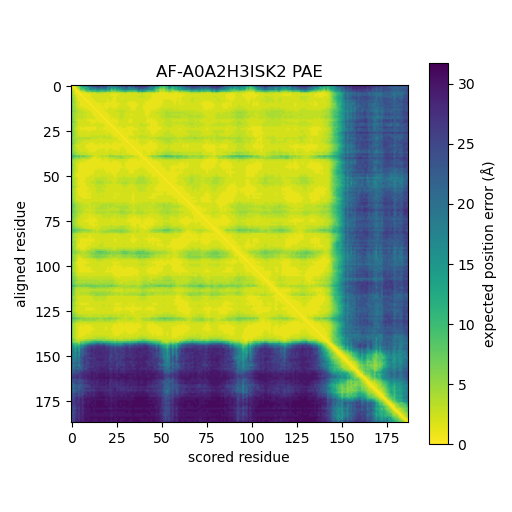 A 1 111 ? 13.441 2.696 5.207 1.00 94.62 111 VAL A CA 1
ATOM 897 C C . VAL A 1 111 ? 13.398 1.387 5.987 1.00 94.62 111 VAL A C 1
ATOM 899 O O . VAL A 1 111 ? 12.748 0.430 5.570 1.00 94.62 111 VAL A O 1
ATOM 902 N N . SER A 1 112 ? 14.114 1.341 7.110 1.00 92.38 112 SER A N 1
ATOM 903 C CA . SER A 1 112 ? 14.223 0.152 7.965 1.00 92.38 112 SER A CA 1
ATOM 904 C C . SER A 1 112 ? 13.225 0.131 9.122 1.00 92.38 112 SER A C 1
ATOM 906 O O . SER A 1 112 ? 13.032 -0.911 9.743 1.00 92.38 112 SER A O 1
ATOM 908 N N . GLU A 1 113 ? 12.587 1.264 9.418 1.00 95.44 113 GLU A N 1
ATOM 909 C CA . GLU A 1 113 ? 11.678 1.425 10.552 1.00 95.44 113 GLU A CA 1
ATOM 910 C C . GLU A 1 113 ? 10.334 1.994 10.109 1.00 95.44 113 GLU A C 1
ATOM 912 O O . GLU A 1 113 ? 10.247 2.780 9.165 1.00 95.44 113 GLU A O 1
ATOM 917 N N . VAL A 1 114 ? 9.276 1.607 10.821 1.00 96.62 114 VAL A N 1
ATOM 918 C CA . VAL A 1 114 ? 7.939 2.158 10.595 1.00 96.62 114 VAL A CA 1
ATOM 919 C C . VAL A 1 114 ? 7.977 3.668 10.878 1.00 96.62 114 VAL A C 1
ATOM 921 O O . VAL A 1 114 ? 8.408 4.059 11.964 1.00 96.62 114 VAL A O 1
ATOM 924 N N . PRO A 1 115 ? 7.519 4.527 9.948 1.00 95.25 115 PRO A N 1
ATOM 925 C CA . PRO A 1 115 ? 7.496 5.970 10.161 1.00 95.25 115 PRO A CA 1
ATOM 926 C C . PRO A 1 115 ? 6.688 6.370 11.399 1.00 95.25 115 PRO A C 1
ATOM 928 O O . PRO A 1 115 ? 5.686 5.735 11.739 1.00 95.25 115 PRO A O 1
ATOM 931 N N . THR A 1 116 ? 7.081 7.473 12.037 1.00 95.00 116 THR A N 1
ATOM 932 C CA . THR A 1 116 ? 6.379 8.025 13.202 1.00 95.00 116 THR A CA 1
ATOM 933 C C . THR A 1 116 ? 4.880 8.171 12.924 1.00 95.00 116 THR A C 1
ATOM 935 O O . THR A 1 116 ? 4.487 8.652 11.863 1.00 95.00 116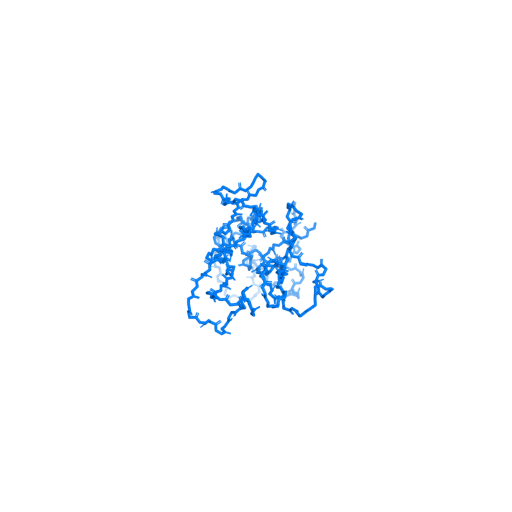 THR A O 1
ATOM 938 N N . HIS A 1 117 ? 4.051 7.787 13.901 1.00 94.62 117 HIS A N 1
ATOM 939 C CA . HIS A 1 117 ? 2.578 7.776 13.848 1.00 94.62 117 HIS A CA 1
ATOM 940 C C . HIS A 1 117 ? 1.935 6.649 13.023 1.00 94.62 117 HIS A C 1
ATOM 942 O O . HIS A 1 117 ? 0.707 6.565 12.976 1.00 94.62 117 H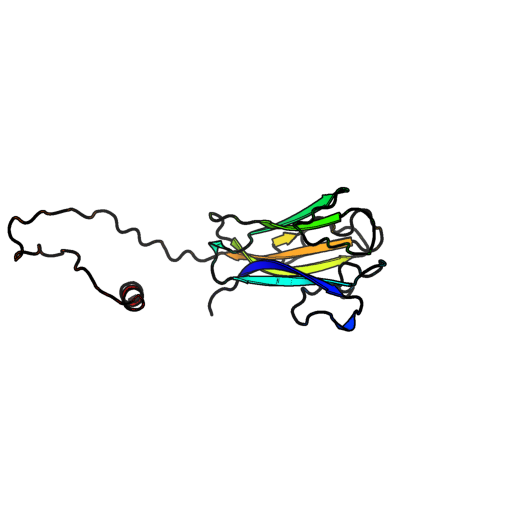IS A O 1
ATOM 948 N N . TYR A 1 118 ? 2.725 5.749 12.439 1.00 97.94 118 TYR A N 1
ATOM 949 C CA . TYR A 1 118 ? 2.232 4.531 11.799 1.00 97.94 118 TYR A CA 1
ATOM 950 C C . TYR A 1 118 ? 2.528 3.302 12.659 1.00 97.94 118 TYR A C 1
ATOM 952 O O . TYR A 1 118 ? 3.376 3.325 13.546 1.00 97.94 118 TYR A O 1
ATOM 960 N N . HIS A 1 119 ? 1.790 2.224 12.404 1.00 98.06 119 HIS A N 1
ATOM 961 C CA . HIS A 1 119 ? 1.814 1.006 13.219 1.00 98.06 119 HIS A CA 1
ATOM 962 C C . HIS A 1 119 ? 2.331 -0.216 12.452 1.00 98.06 119 HIS A C 1
ATOM 964 O O . HIS A 1 119 ? 2.579 -1.264 13.043 1.00 98.06 119 HIS A O 1
ATOM 970 N N . GLY A 1 120 ? 2.505 -0.102 11.136 1.00 98.25 120 GLY A N 1
ATOM 971 C CA . GLY A 1 120 ? 3.137 -1.141 10.339 1.00 98.25 120 GLY A CA 1
ATOM 972 C C . GLY A 1 120 ? 3.490 -0.677 8.935 1.00 98.25 120 GLY A C 1
ATOM 973 O O . GLY A 1 120 ? 3.027 0.371 8.473 1.00 98.25 120 GLY A O 1
ATOM 974 N N . MET A 1 121 ? 4.335 -1.471 8.280 1.00 98.50 121 MET A N 1
ATOM 975 C CA . MET A 1 121 ? 4.795 -1.248 6.915 1.00 98.50 121 MET A CA 1
ATOM 976 C C . MET A 1 121 ? 5.058 -2.570 6.187 1.00 98.50 121 MET A C 1
ATOM 978 O O . MET A 1 121 ? 5.334 -3.592 6.819 1.00 98.50 121 MET A O 1
ATOM 982 N N . THR A 1 122 ? 4.985 -2.558 4.858 1.00 98.69 122 THR A N 1
ATOM 983 C CA . THR A 1 122 ? 5.466 -3.669 4.022 1.00 98.69 122 THR A CA 1
ATOM 984 C C . THR A 1 122 ? 6.992 -3.664 3.919 1.00 98.69 122 THR A C 1
ATOM 986 O O . THR A 1 122 ? 7.649 -2.721 4.346 1.00 98.69 122 THR A O 1
ATOM 989 N N . GLY A 1 123 ? 7.567 -4.682 3.271 1.00 98.31 123 GLY A N 1
ATOM 990 C CA . GLY A 1 123 ? 8.900 -4.542 2.676 1.00 98.31 123 GLY A CA 1
ATOM 991 C C . GLY A 1 123 ? 8.902 -3.574 1.481 1.00 98.31 123 GLY A C 1
ATOM 992 O O . GLY A 1 123 ? 7.851 -3.057 1.089 1.00 98.31 123 GLY A O 1
ATOM 993 N N . ASP A 1 124 ? 10.079 -3.365 0.887 1.00 98.38 124 ASP A N 1
ATOM 994 C CA . ASP A 1 124 ? 10.253 -2.487 -0.276 1.00 98.38 124 ASP A CA 1
ATOM 995 C C . ASP A 1 124 ? 9.591 -3.070 -1.538 1.00 98.38 124 ASP A C 1
ATOM 997 O O . ASP A 1 124 ? 10.041 -4.063 -2.113 1.00 98.38 124 ASP A O 1
ATOM 1001 N N . ILE A 1 125 ? 8.529 -2.412 -1.998 1.00 98.44 125 ILE A N 1
ATOM 1002 C CA . ILE A 1 125 ? 7.761 -2.741 -3.206 1.00 98.44 125 ILE A CA 1
ATOM 1003 C C . ILE A 1 125 ? 8.617 -2.573 -4.475 1.00 98.44 125 ILE A C 1
ATOM 1005 O O . ILE A 1 125 ? 8.356 -3.219 -5.497 1.00 98.44 125 ILE A O 1
ATOM 1009 N N . ASN A 1 126 ? 9.651 -1.728 -4.433 1.00 97.69 126 ASN A N 1
ATOM 1010 C CA . ASN A 1 126 ? 10.582 -1.514 -5.542 1.00 97.69 126 ASN A CA 1
ATOM 1011 C C . ASN A 1 126 ? 11.869 -2.334 -5.435 1.00 97.69 126 ASN A C 1
ATOM 1013 O O . ASN A 1 126 ? 12.761 -2.161 -6.273 1.00 97.69 126 ASN A O 1
ATOM 1017 N N . LYS A 1 127 ? 11.955 -3.268 -4.480 1.00 97.38 127 LYS A N 1
ATOM 1018 C CA . LYS A 1 127 ? 13.125 -4.132 -4.321 1.00 97.38 127 LYS A CA 1
ATOM 1019 C C . LYS A 1 127 ? 13.522 -4.769 -5.657 1.00 97.38 127 LYS A C 1
ATOM 1021 O O . LYS A 1 127 ? 12.694 -5.340 -6.363 1.00 97.38 127 LYS A O 1
ATOM 1026 N N . GLY A 1 128 ? 14.803 -4.646 -6.004 1.00 95.31 128 GLY A N 1
ATOM 1027 C CA . GLY A 1 128 ? 15.375 -5.217 -7.229 1.00 95.31 128 GLY A CA 1
ATOM 1028 C C . GLY A 1 128 ? 15.154 -4.408 -8.514 1.00 95.31 128 GLY A C 1
ATOM 1029 O O . GLY A 1 128 ? 15.607 -4.841 -9.569 1.00 95.31 128 GLY A O 1
ATOM 1030 N N . ARG A 1 129 ? 14.507 -3.233 -8.465 1.00 94.88 129 ARG A N 1
ATOM 1031 C CA . ARG A 1 129 ? 14.332 -2.356 -9.647 1.00 94.88 129 ARG A CA 1
ATOM 1032 C C . ARG A 1 129 ? 15.266 -1.158 -9.719 1.00 94.88 129 ARG A C 1
ATOM 1034 O O . ARG A 1 129 ? 15.317 -0.505 -10.760 1.00 94.88 129 ARG A O 1
ATOM 1041 N N . GLY A 1 130 ? 15.965 -0.858 -8.627 1.00 91.88 130 GLY A N 1
ATOM 1042 C CA . GLY A 1 130 ? 16.667 0.412 -8.460 1.00 91.88 130 GLY A CA 1
ATOM 1043 C C . GLY A 1 130 ? 15.703 1.598 -8.328 1.00 91.88 130 GLY A C 1
ATOM 1044 O O . GLY A 1 130 ? 14.485 1.430 -8.289 1.00 91.88 130 GLY A O 1
ATOM 1045 N N . GLY A 1 131 ? 16.252 2.811 -8.265 1.00 94.25 131 GLY A N 1
ATOM 1046 C CA . GLY A 1 131 ? 15.470 4.029 -8.036 1.00 94.25 131 GLY A CA 1
ATOM 1047 C C . GLY A 1 131 ? 15.051 4.193 -6.572 1.00 94.25 131 GLY A C 1
ATOM 1048 O O . GLY A 1 131 ? 15.778 3.789 -5.673 1.00 94.25 131 GLY A O 1
ATOM 1049 N N . HIS A 1 132 ? 13.898 4.828 -6.338 1.00 97.00 132 HIS A N 1
ATOM 1050 C CA . HIS A 1 132 ? 13.402 5.092 -4.983 1.00 97.00 132 HIS A CA 1
ATOM 1051 C C . HIS A 1 132 ? 12.783 3.833 -4.371 1.00 97.00 132 HIS A C 1
ATOM 1053 O O . HIS A 1 132 ? 12.015 3.125 -5.032 1.00 97.00 132 HIS A O 1
ATOM 1059 N N . HIS A 1 133 ? 13.004 3.649 -3.076 1.00 98.06 133 HIS A N 1
ATOM 1060 C CA . HIS A 1 133 ? 12.312 2.657 -2.264 1.00 98.06 133 HIS A CA 1
ATOM 1061 C C . HIS A 1 133 ? 10.861 3.077 -2.030 1.00 98.06 133 HIS A C 1
ATOM 1063 O O . HIS A 1 133 ? 10.555 4.275 -1.985 1.00 98.06 133 HIS A O 1
ATOM 1069 N N . LEU A 1 134 ? 9.960 2.102 -1.916 1.00 98.56 134 LEU A N 1
ATOM 1070 C CA . LEU A 1 134 ? 8.532 2.357 -1.746 1.00 98.56 134 LEU A CA 1
ATOM 1071 C C . LEU A 1 134 ? 7.888 1.344 -0.806 1.00 98.56 134 LEU A C 1
ATOM 1073 O O . LEU A 1 134 ? 8.008 0.140 -1.009 1.00 98.56 134 LEU A O 1
ATOM 1077 N N . TYR A 1 135 ? 7.118 1.838 0.155 1.00 98.75 135 TYR A N 1
ATOM 1078 C CA . TYR A 1 135 ? 6.483 1.030 1.190 1.00 98.75 135 TYR A CA 1
ATOM 1079 C C . TYR A 1 135 ? 5.014 1.415 1.321 1.00 98.75 135 TYR A C 1
ATOM 1081 O O . TYR A 1 135 ? 4.672 2.596 1.231 1.00 98.75 135 TYR A O 1
ATOM 1089 N N . LEU A 1 136 ? 4.147 0.431 1.565 1.00 98.81 136 LEU A N 1
ATOM 1090 C CA . LEU A 1 136 ? 2.801 0.688 2.067 1.00 98.81 136 LEU A CA 1
ATOM 1091 C C . LEU A 1 136 ? 2.861 0.704 3.593 1.00 98.81 136 LEU A C 1
ATOM 1093 O O . LEU A 1 136 ? 3.355 -0.247 4.194 1.00 98.81 136 LEU A O 1
ATOM 1097 N N . ILE A 1 137 ? 2.333 1.758 4.204 1.00 98.75 137 ILE A N 1
ATOM 1098 C CA . ILE A 1 137 ? 2.281 1.952 5.656 1.00 98.75 137 ILE A CA 1
ATOM 1099 C C . ILE A 1 137 ? 0.837 2.089 6.124 1.00 98.75 137 ILE A C 1
ATOM 1101 O O . ILE A 1 137 ? -0.038 2.453 5.334 1.00 98.75 137 ILE A O 1
ATOM 1105 N N . TRP A 1 138 ? 0.571 1.797 7.396 1.00 98.69 138 TRP A N 1
ATOM 1106 C CA . TRP A 1 138 ? -0.793 1.840 7.923 1.00 98.69 138 TRP A CA 1
ATOM 1107 C C . TRP A 1 138 ? -0.900 2.261 9.385 1.00 98.69 138 TRP A C 1
ATOM 1109 O O . TRP A 1 138 ? 0.023 2.083 10.181 1.00 98.69 138 TRP A O 1
ATOM 1119 N N . THR A 1 139 ? -2.068 2.797 9.740 1.00 98.25 139 THR A N 1
ATOM 1120 C CA . THR A 1 139 ? -2.491 3.024 11.126 1.00 98.25 139 THR A CA 1
ATOM 1121 C C . THR A 1 139 ? -3.548 2.010 11.527 1.00 98.25 139 THR A C 1
ATOM 1123 O O . THR A 1 139 ? -4.289 1.512 10.675 1.00 98.25 139 THR A O 1
ATOM 1126 N N . ILE A 1 140 ? -3.631 1.716 12.822 1.00 97.00 140 ILE A N 1
ATOM 1127 C CA . ILE A 1 140 ? -4.641 0.821 13.382 1.00 97.00 140 ILE A CA 1
ATOM 1128 C C . ILE A 1 140 ? -5.432 1.528 14.478 1.00 97.00 140 ILE A C 1
ATOM 1130 O O . ILE A 1 140 ? -4.924 2.444 15.119 1.00 97.00 140 ILE A O 1
ATOM 1134 N N . GLU A 1 141 ? -6.655 1.067 14.707 1.00 94.56 141 GLU A N 1
ATOM 1135 C CA . GLU A 1 141 ? -7.437 1.395 15.899 1.00 94.56 141 GLU A CA 1
ATOM 1136 C C . GLU A 1 141 ? -8.003 0.114 16.503 1.00 94.56 141 GLU A C 1
ATOM 1138 O O . GLU A 1 141 ? -8.344 -0.835 15.785 1.00 94.56 141 GLU A O 1
ATOM 1143 N N . ALA A 1 142 ? -8.111 0.087 17.831 1.00 91.12 142 ALA A N 1
ATOM 1144 C CA . ALA A 1 142 ? -8.794 -0.983 18.534 1.00 91.12 142 ALA A CA 1
ATOM 1145 C C . ALA A 1 142 ? -10.295 -0.926 18.231 1.00 91.12 142 ALA A C 1
ATOM 1147 O O . ALA A 1 142 ? -10.953 0.100 18.391 1.00 91.12 142 ALA A O 1
ATOM 1148 N N . VAL A 1 143 ? -10.854 -2.055 17.813 1.00 85.31 143 VAL A N 1
ATOM 1149 C CA . VAL A 1 143 ? -12.299 -2.239 17.743 1.00 85.31 143 VAL A CA 1
ATOM 1150 C C . VAL A 1 143 ? -12.789 -2.406 19.170 1.00 85.31 143 VAL A C 1
ATOM 1152 O O . VAL A 1 143 ? -12.466 -3.405 19.817 1.00 85.31 143 VAL A O 1
ATOM 1155 N N . GLU A 1 144 ? -13.585 -1.455 19.654 1.00 72.31 144 GLU A N 1
ATOM 1156 C CA . GLU A 1 144 ? -14.322 -1.664 20.893 1.00 72.31 144 GLU A CA 1
ATOM 1157 C C . GLU A 1 144 ? -15.238 -2.874 20.706 1.00 72.31 144 GLU A C 1
ATOM 1159 O O . GLU A 1 144 ? -16.172 -2.871 19.898 1.00 72.31 144 GLU A O 1
ATOM 1164 N N . SER A 1 145 ? -14.947 -3.953 21.427 1.00 57.59 145 SER A N 1
ATOM 1165 C CA . SER A 1 145 ? -15.904 -5.033 21.565 1.00 57.59 145 SER A CA 1
ATOM 1166 C C . SER A 1 145 ? -17.068 -4.467 22.366 1.00 57.59 145 SER A C 1
ATOM 1168 O O . SER A 1 145 ? -16.920 -4.244 23.568 1.00 57.59 145 SER A O 1
ATOM 1170 N N . SER A 1 146 ? -18.236 -4.270 21.748 1.00 53.00 146 SER A N 1
ATOM 1171 C CA . SER A 1 146 ? -19.465 -4.332 22.540 1.00 53.00 146 SER A CA 1
ATOM 1172 C C . SER A 1 146 ? -19.390 -5.660 23.299 1.00 53.00 146 SER A C 1
ATOM 1174 O O . SER A 1 146 ? -19.183 -6.687 22.637 1.00 53.00 146 SER A O 1
ATOM 1176 N N . PRO A 1 147 ? -19.424 -5.671 24.645 1.00 48.31 147 PRO A N 1
ATOM 1177 C CA . PRO A 1 147 ? -19.290 -6.912 25.386 1.00 48.31 147 PRO A CA 1
ATOM 1178 C C . PRO A 1 147 ? -20.344 -7.868 24.845 1.00 48.31 147 PRO A C 1
ATOM 1180 O O . PRO A 1 147 ? -21.528 -7.533 24.795 1.00 48.31 147 PRO A O 1
ATOM 1183 N N . LEU A 1 148 ? -19.897 -9.025 24.350 1.00 49.94 148 LEU A N 1
ATOM 1184 C CA . LEU A 1 148 ? -20.808 -10.095 23.982 1.00 49.94 148 LEU A CA 1
ATOM 1185 C C . LEU A 1 148 ? -21.636 -10.385 25.232 1.00 49.94 148 LEU A C 1
ATOM 1187 O O . LEU A 1 148 ? -21.104 -10.892 26.221 1.00 49.94 148 LEU A O 1
ATOM 1191 N N . LEU A 1 149 ? -22.916 -10.018 25.205 1.00 49.69 149 LEU A N 1
ATOM 1192 C CA . LEU A 1 149 ? -23.841 -10.368 26.266 1.00 49.69 149 LEU A CA 1
ATOM 1193 C C . LEU A 1 149 ? -24.148 -11.856 26.095 1.00 49.69 149 LEU A C 1
ATOM 1195 O O . LEU A 1 149 ? -25.076 -12.247 25.389 1.00 49.69 149 LEU A O 1
ATOM 1199 N N . TYR A 1 150 ? -23.304 -12.704 26.675 1.00 49.62 150 TYR A N 1
ATOM 1200 C CA . TYR A 1 150 ? -23.625 -14.114 26.809 1.00 49.62 150 TYR A CA 1
ATOM 1201 C C . TYR A 1 150 ? -24.771 -14.234 27.807 1.00 49.62 150 TYR A C 1
ATOM 1203 O O . TYR A 1 150 ? -24.606 -13.944 28.990 1.00 49.62 150 TYR A O 1
ATOM 1211 N N . VAL A 1 151 ? -25.931 -14.679 27.332 1.00 61.56 151 VAL A N 1
ATOM 1212 C CA . VAL A 1 151 ? -26.975 -15.192 28.216 1.00 61.56 151 VAL A CA 1
ATOM 1213 C C . VAL A 1 151 ? -26.600 -16.637 28.534 1.00 61.56 151 VAL A C 1
ATOM 1215 O O . VAL A 1 151 ? -26.652 -17.506 27.666 1.00 61.56 151 VAL A O 1
ATOM 1218 N N . SER A 1 152 ? -26.166 -16.892 29.765 1.00 59.88 152 SER A N 1
ATOM 1219 C CA . SER A 1 152 ? -25.940 -18.236 30.301 1.00 59.88 152 SER A CA 1
ATOM 1220 C C . SER A 1 152 ? -26.830 -18.456 31.528 1.00 59.88 152 SER A C 1
ATOM 1222 O O . SER A 1 152 ? -27.264 -17.498 32.164 1.00 59.88 152 SER A O 1
ATOM 1224 N N . GLY A 1 153 ? -27.146 -19.716 31.843 1.00 57.34 153 GLY A N 1
ATOM 1225 C CA . GLY A 1 153 ? -27.965 -20.057 33.015 1.00 57.34 153 GLY A CA 1
ATOM 1226 C C . GLY A 1 153 ? -29.480 -20.091 32.784 1.00 57.34 153 GLY A C 1
ATOM 1227 O O . GLY A 1 153 ? -30.238 -19.845 33.718 1.00 57.34 153 GLY A O 1
ATOM 1228 N N . PHE A 1 154 ? -29.951 -20.415 31.576 1.00 64.19 154 PHE A N 1
ATOM 1229 C CA . PHE A 1 154 ? -31.371 -20.717 31.381 1.00 64.19 154 PHE A CA 1
ATOM 1230 C C . PHE A 1 154 ? -31.696 -22.127 31.893 1.00 64.19 154 PHE A C 1
ATOM 1232 O O . PHE A 1 154 ? -30.915 -23.064 31.729 1.00 64.19 154 PHE A O 1
ATOM 1239 N N . SER A 1 155 ? -32.866 -22.273 32.509 1.00 56.22 155 SER A N 1
ATOM 1240 C CA . SER A 1 155 ? -33.433 -23.569 32.881 1.00 56.22 155 SER A CA 1
ATOM 1241 C C . SER A 1 155 ? -34.627 -23.857 31.982 1.00 56.22 155 SER A C 1
ATOM 1243 O O . SER A 1 155 ? -35.443 -22.971 31.735 1.00 56.22 155 SER A O 1
ATOM 1245 N N . VAL A 1 156 ? -34.729 -25.087 31.483 1.00 61.88 156 VAL A N 1
ATOM 1246 C CA . VAL A 1 156 ? -35.884 -25.525 30.693 1.00 61.88 156 VAL A CA 1
ATOM 1247 C C . VAL A 1 156 ? -36.913 -26.121 31.646 1.00 61.88 156 VAL A C 1
ATOM 1249 O O . VAL A 1 156 ? -36.640 -27.126 32.300 1.00 61.88 156 VAL A O 1
ATOM 1252 N N . ALA A 1 157 ? -38.089 -25.504 31.722 1.00 62.50 157 ALA A N 1
ATOM 1253 C CA . ALA A 1 157 ? -39.240 -26.045 32.431 1.00 62.50 157 ALA A CA 1
ATOM 1254 C C . ALA A 1 157 ? -40.247 -26.599 31.413 1.00 62.50 157 ALA A C 1
ATOM 1256 O O . ALA A 1 157 ? -40.604 -25.913 30.457 1.00 62.50 157 ALA A O 1
ATOM 1257 N N . TYR A 1 158 ? -40.708 -27.834 31.618 1.00 59.12 158 TYR A N 1
ATOM 1258 C CA . TYR A 1 158 ? -41.738 -28.457 30.785 1.00 59.12 158 TYR A CA 1
ATOM 1259 C C . TYR A 1 158 ? -43.094 -28.355 31.489 1.00 59.12 158 TYR A C 1
ATOM 1261 O O . TYR A 1 158 ? -43.264 -28.886 32.586 1.00 59.12 158 TYR A O 1
ATOM 1269 N N . GLY A 1 159 ? -44.055 -27.674 30.864 1.00 61.97 159 GLY A N 1
ATOM 1270 C CA . GLY A 1 159 ? -45.450 -27.652 31.307 1.00 61.97 159 GLY A CA 1
ATOM 1271 C C . GLY A 1 159 ? -46.245 -28.812 30.704 1.00 61.97 159 GLY A C 1
ATOM 1272 O O . GLY A 1 159 ? -46.032 -29.189 29.555 1.00 61.97 159 GLY A O 1
ATOM 1273 N N . THR A 1 160 ? -47.185 -29.378 31.462 1.00 57.72 160 THR A N 1
ATOM 1274 C CA . THR A 1 160 ? -48.103 -30.432 30.983 1.00 57.72 160 THR A CA 1
ATOM 1275 C C . THR A 1 160 ? -49.396 -29.874 30.379 1.00 57.72 160 THR A C 1
ATOM 1277 O O . THR A 1 160 ? -50.207 -30.641 29.860 1.00 57.72 160 THR A O 1
ATOM 1280 N N . GLN A 1 161 ? -49.598 -28.549 30.418 1.00 56.22 161 GLN A N 1
ATOM 1281 C CA . GLN A 1 161 ? -50.740 -27.862 29.813 1.00 56.22 161 GLN A CA 1
ATOM 1282 C C . GLN A 1 161 ? -50.300 -26.597 29.050 1.00 56.22 161 GLN A C 1
ATOM 1284 O O . GLN A 1 161 ? -49.547 -25.803 29.613 1.00 56.22 161 GLN A O 1
ATOM 1289 N N . PRO A 1 162 ? -50.800 -26.358 27.818 1.00 56.69 162 PRO A N 1
ATOM 1290 C CA . PRO A 1 162 ? -50.415 -25.210 26.982 1.00 56.69 162 PRO A CA 1
ATOM 1291 C C . PRO A 1 162 ? -50.714 -23.821 27.569 1.00 56.69 162 PRO A C 1
ATOM 1293 O O . PRO A 1 162 ? -50.215 -22.831 27.054 1.00 56.69 162 PRO A O 1
ATOM 1296 N N . SER A 1 163 ? -51.556 -23.726 28.603 1.00 59.09 163 SER A N 1
ATOM 1297 C CA . SER A 1 163 ? -52.068 -22.456 29.136 1.00 59.09 163 SER A CA 1
ATOM 1298 C C . SER A 1 163 ? -51.346 -21.940 30.385 1.00 59.09 163 SER A C 1
ATOM 1300 O O . SER A 1 163 ? -51.772 -20.933 30.942 1.00 59.09 163 SER A O 1
ATOM 1302 N N . HIS A 1 164 ? -50.297 -22.620 30.855 1.00 60.38 164 HIS A N 1
ATOM 1303 C CA . HIS A 1 164 ? -49.498 -22.174 31.999 1.00 60.38 164 HIS A CA 1
ATOM 1304 C C . HIS A 1 164 ? -48.058 -21.911 31.558 1.00 60.38 164 HIS A C 1
ATOM 1306 O O . HIS A 1 164 ? -47.191 -22.779 31.675 1.00 60.38 164 HIS A O 1
ATOM 1312 N N . GLU A 1 165 ? -47.805 -20.706 31.049 1.00 61.59 165 GLU A N 1
ATOM 1313 C CA . GLU A 1 165 ? -46.436 -20.208 30.932 1.00 61.59 165 GLU A CA 1
ATOM 1314 C C . GLU A 1 165 ? -45.869 -19.958 32.340 1.00 61.59 165 GLU A C 1
ATOM 1316 O O . GLU A 1 165 ? -46.536 -19.323 33.164 1.00 61.59 165 GLU A O 1
ATOM 1321 N N . PRO A 1 166 ? -44.668 -20.469 32.659 1.00 62.62 166 PRO A N 1
ATOM 1322 C CA . PRO A 1 166 ? -44.037 -20.184 33.937 1.00 62.62 166 PRO A CA 1
ATOM 1323 C C . PRO A 1 166 ? -43.647 -18.704 34.038 1.00 62.62 166 PRO A C 1
ATOM 1325 O O . PRO A 1 166 ? -43.246 -18.076 33.057 1.00 62.62 166 PRO A O 1
ATOM 1328 N N . GLU A 1 167 ? -43.731 -18.149 35.246 1.00 61.41 167 GLU A N 1
ATOM 1329 C CA . GLU A 1 167 ? -43.287 -16.784 35.527 1.00 61.41 167 GLU A CA 1
ATOM 1330 C C . GLU A 1 167 ? -41.799 -16.628 35.161 1.00 61.41 167 GLU A C 1
ATOM 1332 O O . GLU A 1 167 ? -40.952 -17.403 35.606 1.00 61.41 167 GLU A O 1
ATOM 1337 N N . GLY A 1 168 ? -41.483 -15.655 34.299 1.00 59.22 168 GLY A N 1
ATOM 1338 C CA . GLY A 1 168 ? -40.129 -15.450 33.771 1.00 59.22 168 GLY A CA 1
ATOM 1339 C C . GLY A 1 168 ? -39.781 -16.263 32.515 1.00 59.22 168 GLY A C 1
ATOM 1340 O O . GLY A 1 168 ? -38.618 -16.257 32.106 1.00 59.22 168 GLY A O 1
ATOM 1341 N N . ALA A 1 169 ? -40.750 -16.941 31.887 1.00 64.06 169 ALA A N 1
ATOM 1342 C CA . ALA A 1 169 ? -40.559 -17.560 30.577 1.00 64.06 169 ALA A CA 1
ATOM 1343 C C . ALA A 1 169 ? -40.143 -16.525 29.518 1.00 64.06 169 ALA A C 1
ATOM 1345 O O . ALA A 1 169 ? -40.655 -15.405 29.470 1.00 64.06 169 ALA A O 1
ATOM 1346 N N . VAL A 1 170 ? -39.211 -16.914 28.644 1.00 62.59 170 VAL A N 1
ATOM 1347 C CA . VAL A 1 170 ? -38.821 -16.090 27.496 1.00 62.59 170 VAL A CA 1
ATOM 1348 C C . VAL A 1 170 ? -39.943 -16.146 26.468 1.00 62.59 170 VAL A C 1
ATOM 1350 O O . VAL A 1 170 ? -40.221 -17.205 25.911 1.00 62.59 170 VAL A O 1
ATOM 1353 N N . THR A 1 171 ? -40.579 -15.008 26.208 1.00 61.31 171 THR A N 1
ATOM 1354 C CA . THR A 1 171 ? -41.613 -14.905 25.177 1.00 61.31 171 THR A CA 1
ATOM 1355 C C . THR A 1 171 ? -40.970 -14.841 23.795 1.00 61.31 171 THR A C 1
ATOM 1357 O O . THR A 1 171 ? -40.022 -14.083 23.573 1.00 61.31 171 THR A O 1
ATOM 1360 N N . GLU A 1 172 ? -41.494 -15.612 22.843 1.00 52.72 172 GLU A N 1
ATOM 1361 C CA . GLU A 1 172 ? -41.085 -15.508 21.446 1.00 52.72 172 GLU A CA 1
ATOM 1362 C C . GLU A 1 172 ? -41.537 -14.158 20.877 1.00 52.72 172 GLU A C 1
ATOM 1364 O O . GLU A 1 172 ? -42.726 -13.886 20.702 1.00 52.72 172 GLU A O 1
ATOM 1369 N N . ILE A 1 173 ? -40.576 -13.282 20.593 1.00 54.31 173 ILE A N 1
ATOM 1370 C CA . ILE A 1 173 ? -40.855 -11.987 19.979 1.00 54.31 173 ILE A CA 1
ATOM 1371 C C . ILE A 1 173 ? -40.732 -12.163 18.467 1.00 54.31 173 ILE A C 1
ATOM 1373 O O . ILE A 1 173 ? -39.627 -12.205 17.928 1.00 54.31 173 ILE A O 1
ATOM 1377 N N . HIS A 1 174 ? -41.864 -12.230 17.766 1.00 44.47 174 HIS A N 1
ATOM 1378 C CA . HIS A 1 174 ? -41.896 -12.159 16.304 1.00 44.47 174 HIS A CA 1
ATOM 1379 C C . HIS A 1 174 ? -41.614 -10.718 15.851 1.00 44.47 174 HIS A C 1
ATOM 1381 O O . HIS A 1 174 ? -42.512 -9.956 15.498 1.00 44.47 174 HIS A O 1
ATOM 1387 N N . GLY A 1 175 ? -40.348 -10.313 15.920 1.00 44.12 175 GLY A N 1
ATOM 1388 C CA . GLY A 1 175 ? -39.882 -9.031 15.409 1.00 44.12 175 GLY A CA 1
ATOM 1389 C C . GLY A 1 175 ? -39.334 -9.180 13.995 1.00 44.12 175 GLY A C 1
ATOM 1390 O O . GLY A 1 175 ? -38.355 -9.893 13.789 1.00 44.12 175 GLY A O 1
ATOM 1391 N N . ASN A 1 176 ? -39.882 -8.436 13.028 1.00 45.56 176 ASN A N 1
ATOM 1392 C CA . ASN A 1 176 ? -39.082 -8.059 11.858 1.00 45.56 176 ASN A CA 1
ATOM 1393 C C . ASN A 1 176 ? -37.810 -7.370 12.383 1.00 45.56 176 ASN A C 1
ATOM 1395 O O . ASN A 1 176 ? -37.900 -6.577 13.320 1.00 45.56 176 ASN A O 1
ATOM 1399 N N . GLY A 1 177 ? -36.644 -7.714 11.824 1.00 45.94 177 GLY A N 1
ATOM 1400 C CA . GLY A 1 177 ? -35.306 -7.626 12.445 1.00 45.94 177 GLY A CA 1
ATOM 1401 C C . GLY A 1 177 ? -34.843 -6.301 13.082 1.00 45.94 177 GLY A C 1
ATOM 1402 O O . GLY A 1 177 ? -33.771 -6.267 13.681 1.00 45.94 177 GLY A O 1
ATOM 1403 N N . ASP A 1 178 ? -35.638 -5.236 13.032 1.00 45.59 178 ASP A N 1
ATOM 1404 C CA . ASP A 1 178 ? -35.404 -3.963 13.714 1.00 45.59 178 ASP A CA 1
ATOM 1405 C C . ASP A 1 178 ? -35.802 -3.966 15.205 1.00 45.59 178 ASP A C 1
ATOM 1407 O O . ASP A 1 178 ? -35.291 -3.154 15.980 1.00 45.59 178 ASP A O 1
ATOM 1411 N N . SER A 1 179 ? -36.686 -4.870 15.650 1.00 42.50 179 SER A N 1
ATOM 1412 C CA . SER A 1 179 ? -37.210 -4.864 17.032 1.00 42.50 179 SER A CA 1
ATOM 1413 C C . SER A 1 179 ? -36.243 -5.447 18.072 1.00 42.50 179 SER A C 1
ATOM 1415 O O . SER A 1 179 ? -36.266 -5.031 19.229 1.00 42.50 179 SER A O 1
ATOM 1417 N N . ILE A 1 180 ? -35.356 -6.362 17.668 1.00 45.62 180 ILE A N 1
ATOM 1418 C CA . ILE A 1 180 ? -34.405 -7.026 18.578 1.00 45.62 180 ILE A CA 1
ATOM 1419 C C . ILE A 1 180 ? -33.320 -6.039 19.044 1.00 45.62 180 ILE A C 1
ATOM 1421 O O . ILE A 1 180 ? -32.906 -6.064 20.199 1.00 45.62 180 ILE A O 1
ATOM 1425 N N . ASN A 1 181 ? -32.937 -5.075 18.201 1.00 43.94 181 ASN A N 1
ATOM 1426 C CA . ASN A 1 181 ? -31.914 -4.075 18.531 1.00 43.94 181 ASN A CA 1
ATOM 1427 C C . ASN A 1 181 ? -32.351 -3.049 19.596 1.00 43.94 181 ASN A C 1
ATOM 1429 O O . ASN A 1 181 ? -31.499 -2.378 20.177 1.00 43.94 181 ASN A O 1
ATOM 1433 N N . LYS A 1 182 ? -33.656 -2.905 19.875 1.00 43.44 182 LYS A N 1
ATOM 1434 C CA . LYS A 1 182 ? -34.159 -1.966 20.897 1.00 43.44 182 LYS A CA 1
ATOM 1435 C C . LYS A 1 182 ? -34.168 -2.537 22.318 1.00 43.44 182 LYS A C 1
ATOM 1437 O O . LYS A 1 182 ? -34.161 -1.752 23.258 1.00 43.44 182 LYS A O 1
ATOM 1442 N N . LEU A 1 183 ? -34.141 -3.860 22.487 1.00 44.44 183 LEU A N 1
ATOM 1443 C CA . LEU A 1 183 ? -34.133 -4.497 23.813 1.00 44.44 183 LEU A CA 1
ATOM 1444 C C . LEU A 1 183 ? -32.754 -4.461 24.493 1.00 44.44 183 LEU A C 1
ATOM 1446 O O . LEU A 1 183 ? -32.682 -4.516 25.715 1.00 44.44 183 LEU A O 1
ATOM 1450 N N . PHE A 1 184 ? -31.672 -4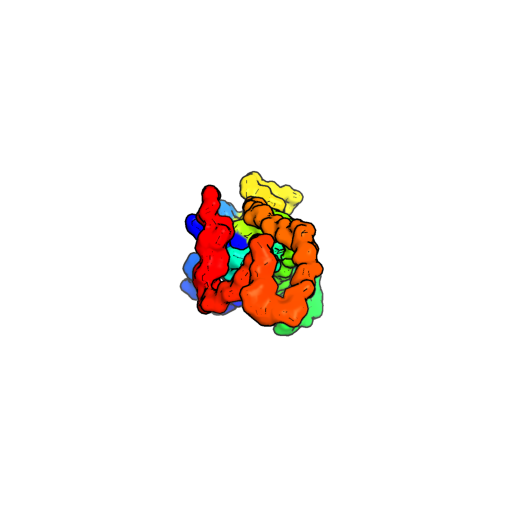.309 23.724 1.00 46.44 184 PHE A N 1
ATOM 1451 C CA . PHE A 1 184 ? -30.296 -4.363 24.238 1.00 46.44 184 PHE A CA 1
ATOM 1452 C C . PHE A 1 184 ? -29.589 -3.001 24.343 1.00 46.44 184 PHE A C 1
ATOM 1454 O O . PHE A 1 184 ? -28.486 -2.942 24.871 1.00 46.44 184 PHE A O 1
ATOM 1461 N N . ASN A 1 185 ? -30.219 -1.908 23.896 1.00 39.66 185 ASN A N 1
ATOM 1462 C CA . ASN A 1 185 ? -29.641 -0.551 23.918 1.00 39.66 185 ASN A CA 1
ATOM 1463 C C . ASN A 1 185 ? -30.298 0.384 24.951 1.00 39.66 185 ASN A C 1
ATOM 1465 O O . ASN A 1 185 ? -30.263 1.604 24.810 1.00 39.66 185 ASN A O 1
ATOM 1469 N N . GLY A 1 186 ? -30.927 -0.180 25.982 1.00 40.50 186 GLY A N 1
ATOM 1470 C CA . GLY A 1 186 ? -31.501 0.573 27.093 1.00 40.50 186 GLY A CA 1
ATOM 1471 C C . GLY A 1 186 ? -30.599 0.565 28.322 1.00 40.50 186 GLY A C 1
ATOM 1472 O O . GLY A 1 186 ? -30.951 -0.097 29.295 1.00 40.50 186 GLY A O 1
ATOM 1473 N N . LYS A 1 187 ? -29.458 1.263 28.262 1.00 35.66 187 LYS A N 1
ATOM 1474 C CA . LYS A 1 187 ? -28.779 1.937 29.386 1.00 35.66 187 LYS A CA 1
ATOM 1475 C C . LYS A 1 187 ? -27.583 2.737 28.886 1.00 35.66 187 LYS A C 1
ATOM 1477 O O . LYS A 1 187 ? -26.783 2.163 28.119 1.00 35.66 187 LYS A O 1
#

Nearest PDB structures (foldseek):
  8b6v-assembly1_A  TM=7.008E-01  e=2.887E-05  Pseudomonas monteilii

Solvent-accessible surface area (backbone atoms only — not comparable to full-atom values): 11642 Å² total; per-residue (Å²): 131,83,68,62,25,32,35,39,71,47,78,47,78,36,92,47,80,85,69,61,59,92,69,37,44,50,34,77,68,78,75,60,44,44,69,27,68,96,56,58,54,33,44,25,38,44,29,75,32,75,31,71,49,75,74,60,16,15,60,50,60,47,69,49,76,38,85,68,84,58,90,92,52,71,52,58,41,49,69,45,60,82,58,36,28,41,78,40,62,37,72,51,78,86,55,51,53,29,24,55,46,67,34,32,47,52,36,81,58,84,80,93,65,67,56,91,91,45,74,40,59,40,64,58,75,34,69,94,69,64,79,54,33,31,29,52,33,30,33,64,45,74,55,81,71,74,76,81,82,76,88,74,86,84,79,90,80,87,68,97,51,98,86,60,78,60,92,86,62,86,75,89,74,93,52,71,84,71,54,66,65,62,76,78,68,79,126

pLDDT: mean 85.91, std 19.13, range [35.66, 98.81]